Protein AF-0000000072864302 (afdb_homodimer)

InterPro domains:
  IPR004162 E3 ubiquitin-protein ligase SINA-like, animal [PTHR45877] (1-160)
  IPR008974 TRAF-like [G3DSA:2.60.210.10] (23-152)
  IPR018121 Seven-in-absentia protein, TRAF-like domain [PF03145] (54-148)

Radius of gyration: 21.39 Å; Cα contacts (8 Å, |Δi|>4): 720; chains: 2; bounding box: 44×68×44 Å

Sequence (326 aa):
MCPLFSCQWEGHLEVVVPHLRQMHRVDILQGAEIVFLATDMHLPAPADWIIMHSCLGHHFLLVLRKQERHAGHPQFFATMMLIGTPTQADCFTYRLELNRNHRRLKWEATPRSVLECVDSVITDGDCLVLNTSLAQLFSDNGSLAIGIAITAATEVCSSEAEMMCPLFSCQWEGHLEVVVPHLRQMHRVDILQGAEIVFLATDMHLPAPADWIIMHSCLGHHFLLVLRKQERHAGHPQFFATMMLIGTPTQADCFTYRLELNRNHRRLKWEATPRSVLECVDSVITDGDCLVLNTSLAQLFSDNGSLAIGIAITAATEVCSSEAEM

pLDDT: mean 91.88, std 12.65, range [32.72, 98.88]

Foldseek 3Di:
DALEPPDPDDDDLVCNVVCCCPVVVAEEAEDQKDKDKDAQQVDPDWDWDWHWYDDPNFIKIWIWTWDPPDPPKIKIWIAIATSDAQVLLQFKKKKKWFDDDNDIDIDMDRHHYSVCHPVNCVVVVVTDMDIDVRQVRRDDPRMHMIIMGMDTRPDDPPPPVVD/DALEPPDPDDDDLVCNVVCCCPVVVAEEDEDQKDKDKDAQQVDPDWDWDWHWYDDPNFIKIWIWTWDPPDPPKIKIWIAIATSDAQVLLQFKKKKKWFDDDNDIDIDMDRHHYSVCHPVNCVVVVVTDMDIDVRQVRRDDPRMHMIIMGMDTRPPDDPPPVVD

Organism: Camelus dromedarius (NCBI:txid9838)

Solvent-accessible surface area (backbone atoms only — not comparable to full-atom values): 17339 Å² total; per-residue (Å²): 82,50,40,54,85,92,51,85,55,72,60,57,78,88,50,45,61,60,44,38,36,69,77,65,63,40,54,75,45,79,48,42,66,49,76,45,73,44,67,63,66,72,51,83,64,71,45,74,50,62,39,29,31,40,38,97,93,42,42,32,39,38,40,39,35,40,40,58,90,40,92,93,48,44,31,35,39,36,42,54,25,23,66,51,50,59,74,60,15,69,31,30,35,36,34,44,33,37,74,40,93,68,29,37,40,37,36,35,32,52,31,46,24,35,83,62,28,50,64,51,36,56,66,53,24,68,45,46,60,33,46,56,40,34,45,54,61,52,33,59,94,36,24,38,57,36,38,36,38,52,44,72,44,80,75,81,53,71,64,64,80,78,105,83,49,38,52,85,93,52,84,54,74,60,57,78,87,50,45,62,60,45,38,36,70,77,65,64,40,51,74,46,80,49,44,66,48,75,45,74,46,68,63,67,72,52,84,64,71,45,75,48,62,39,30,31,41,40,97,91,42,44,30,39,39,40,39,35,39,41,58,88,40,92,93,49,43,32,35,40,36,43,55,25,23,67,51,50,60,76,61,15,69,31,30,34,37,34,45,32,36,72,41,93,68,29,36,41,37,36,34,32,51,30,47,25,33,82,61,28,50,66,49,36,58,66,53,23,69,45,43,58,33,46,55,40,34,45,53,62,52,33,59,95,38,24,38,56,36,37,36,38,52,44,72,45,80,74,80,54,71,66,66,78,78,104

Secondary structure (DSSP, 8-state):
--SSTT------GGGHHHHHHHHS--EEEE-SEEEEEE--TTSSS-EEEEEEEEETTEEEEEEEEEEEEETTEEEEEEEEEESS-HHHHTTEEEEEEEEETTEEEEEEEPPEEGGG-HHHHHHTT-SEEEEHHHHHHHEETTEEEEEEEEEE-SSSTTSGGG-/--SSTT------GGGHHHHHHHHS--EEEE-SEEEEEE--TTSSS-EEEEEEEEETTEEEEEEEEEEEEETTEEEEEEEEEESS-HHHHTTEEEEEEEEETTEEEEEEEPPEEGGG-HHHHHHTT-SEEEEHHHHHHHEETTEEEEEEEEEE-SSSTTSGGG-

Nearest PDB structures (foldseek):
  1k2f-assembly2_B-2  TM=9.604E-01  e=5.970E-22  Mus musculus
  4i7d-assembly2_C  TM=9.528E-01  e=1.210E-21  Homo sapiens
  4i7c-assembly2_C  TM=9.565E-01  e=1.284E-21  Homo sapiens
  5wzz-assembly2_B  TM=9.520E-01  e=1.444E-21  Homo sapiens
  5h9m-assembly1_B  TM=9.474E-01  e=2.760E-21  Homo sapiens

Structure (mmCIF, N/CA/C/O backbone):
data_AF-0000000072864302-model_v1
#
loop_
_entity.id
_entity.type
_entity.pdbx_description
1 polymer 'E3 ubiquitin-protein ligase'
#
loop_
_atom_site.group_PDB
_atom_site.id
_atom_site.type_symbol
_atom_site.label_atom_id
_atom_site.label_alt_id
_atom_site.label_comp_id
_atom_site.label_asym_id
_atom_site.label_entity_id
_atom_site.label_seq_id
_atom_site.pdbx_PDB_ins_code
_atom_site.Cartn_x
_atom_site.Cartn_y
_atom_site.Cartn_z
_atom_site.occupancy
_atom_site.B_iso_or_equiv
_atom_site.auth_seq_id
_atom_site.auth_comp_id
_atom_site.auth_asym_id
_atom_site.auth_atom_id
_atom_site.pdbx_PDB_model_num
ATOM 1 N N . MET A 1 1 ? -2.83 -28.484 -6.375 1 89.75 1 MET A N 1
ATOM 2 C CA . MET A 1 1 ? -4.082 -27.812 -6.711 1 89.75 1 MET A CA 1
ATOM 3 C C . MET A 1 1 ? -3.82 -26.578 -7.562 1 89.75 1 MET A C 1
ATOM 5 O O . MET A 1 1 ? -2.691 -26.094 -7.625 1 89.75 1 MET A O 1
ATOM 9 N N . CYS A 1 2 ? -4.914 -26.203 -8.32 1 95.44 2 CYS A N 1
ATOM 10 C CA . CYS A 1 2 ? -4.773 -25 -9.117 1 95.44 2 CYS A CA 1
ATOM 11 C C . CYS A 1 2 ? -4.625 -23.766 -8.227 1 95.44 2 CYS A C 1
ATOM 13 O O . CYS A 1 2 ? -5.414 -23.562 -7.301 1 95.44 2 CYS A O 1
ATOM 15 N N . PRO A 1 3 ? -3.623 -22.953 -8.445 1 95.38 3 PRO A N 1
ATOM 16 C CA . PRO A 1 3 ? -3.434 -21.766 -7.598 1 95.38 3 PRO A CA 1
ATOM 17 C C . PRO A 1 3 ? -4.547 -20.734 -7.766 1 95.38 3 PRO A C 1
ATOM 19 O O . PRO A 1 3 ? -4.66 -19.812 -6.961 1 95.38 3 PRO A O 1
ATOM 22 N N . LEU A 1 4 ? -5.312 -20.797 -8.859 1 93.44 4 LEU A N 1
ATOM 23 C CA . LEU A 1 4 ? -6.387 -19.844 -9.125 1 93.44 4 LEU A CA 1
ATOM 24 C C . LEU A 1 4 ? -7.715 -20.344 -8.562 1 93.44 4 LEU A C 1
ATOM 26 O O . LEU A 1 4 ? -8.023 -21.531 -8.656 1 93.44 4 LEU A O 1
ATOM 30 N N . PHE A 1 5 ? -8.461 -19.406 -8.023 1 79.31 5 PHE A N 1
ATOM 31 C CA . PHE A 1 5 ? -9.672 -19.766 -7.301 1 79.31 5 PHE A CA 1
ATOM 32 C C . PHE A 1 5 ? -10.727 -20.328 -8.25 1 79.31 5 PHE A C 1
ATOM 34 O O . PHE A 1 5 ? -10.797 -19.922 -9.414 1 79.31 5 PHE A O 1
ATOM 41 N N . SER A 1 6 ? -11.508 -21.219 -7.836 1 79.19 6 SER A N 1
ATOM 42 C CA . SER A 1 6 ? -12.703 -21.797 -8.445 1 79.19 6 SER A CA 1
ATOM 43 C C . SER A 1 6 ? -12.344 -22.953 -9.375 1 79.19 6 SER A C 1
ATOM 45 O O . SER A 1 6 ? -13.227 -23.594 -9.945 1 79.19 6 SER A O 1
ATOM 47 N N . CYS A 1 7 ? -11.055 -23.078 -9.688 1 90.12 7 CYS A N 1
ATOM 48 C CA . CYS A 1 7 ? -10.633 -24.203 -10.516 1 90.12 7 CYS A CA 1
ATOM 49 C C . CYS A 1 7 ? -10.43 -25.469 -9.664 1 90.12 7 CYS A C 1
ATOM 51 O O . CYS A 1 7 ? -9.742 -25.422 -8.648 1 90.12 7 CYS A O 1
ATOM 53 N N . GLN A 1 8 ? -10.977 -26.656 -10.055 1 91.31 8 GLN A N 1
ATOM 54 C CA . GLN A 1 8 ? -10.977 -27.875 -9.266 1 91.31 8 GLN A CA 1
ATOM 55 C C . GLN A 1 8 ? -9.828 -28.797 -9.672 1 91.31 8 GLN A C 1
ATOM 57 O O . GLN A 1 8 ? -9.68 -29.891 -9.125 1 91.31 8 GLN A O 1
ATOM 62 N N . TRP A 1 9 ? -9.047 -28.375 -10.539 1 94.12 9 TRP A N 1
ATOM 63 C CA . TRP A 1 9 ? -7.926 -29.172 -11.031 1 94.12 9 TRP A CA 1
ATOM 64 C C . TRP A 1 9 ? -6.949 -29.484 -9.906 1 94.12 9 TRP A C 1
ATOM 66 O O . TRP A 1 9 ? -6.66 -28.625 -9.062 1 94.12 9 TRP A O 1
ATOM 76 N N . GLU A 1 10 ? -6.535 -30.719 -9.867 1 92.69 10 GLU A N 1
ATOM 77 C CA . GLU A 1 10 ? -5.492 -31.172 -8.945 1 92.69 10 GLU A CA 1
ATOM 78 C C . GLU A 1 10 ? -4.34 -31.828 -9.695 1 92.69 10 GLU A C 1
ATOM 80 O O . GLU A 1 10 ? -4.559 -32.594 -10.633 1 92.69 10 GLU A O 1
ATOM 85 N N . GLY A 1 11 ? -3.193 -31.469 -9.461 1 92.94 11 GLY A N 1
ATOM 86 C CA . GLY A 1 11 ? -1.99 -32.031 -10.055 1 92.94 11 GLY A CA 1
ATOM 87 C C . GLY A 1 11 ? -0.73 -31.688 -9.273 1 92.94 11 GLY A C 1
ATOM 88 O O . GLY A 1 11 ? -0.774 -30.922 -8.312 1 92.94 11 GLY A O 1
ATOM 89 N N . HIS A 1 12 ? 0.338 -32.344 -9.719 1 94.25 12 HIS A N 1
ATOM 90 C CA . HIS A 1 12 ? 1.629 -32.062 -9.094 1 94.25 12 HIS A CA 1
ATOM 91 C C . HIS A 1 12 ? 2.203 -30.734 -9.547 1 94.25 12 HIS A C 1
ATOM 93 O O . HIS A 1 12 ? 1.768 -30.188 -10.562 1 94.2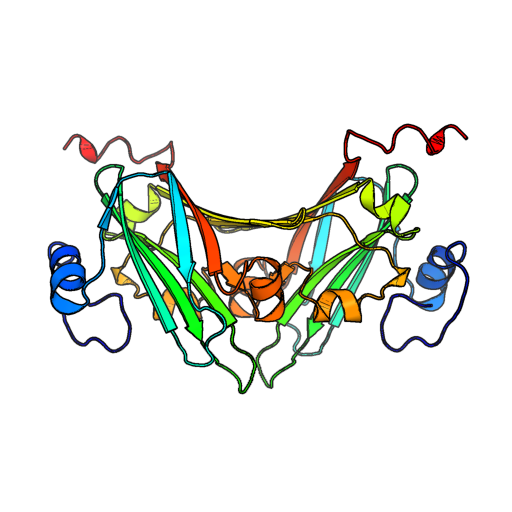5 12 HIS A O 1
ATOM 99 N N . LEU A 1 13 ? 3.152 -30.234 -8.781 1 95.06 13 LEU A N 1
ATOM 100 C CA . LEU A 1 13 ? 3.789 -28.938 -9.031 1 95.06 13 LEU A CA 1
ATOM 101 C C . LEU A 1 13 ? 4.344 -28.875 -10.453 1 95.06 13 LEU A C 1
ATOM 103 O O . LEU A 1 13 ? 4.309 -27.812 -11.086 1 95.06 13 LEU A O 1
ATOM 107 N N . GLU A 1 14 ? 4.789 -30 -10.938 1 94.94 14 GLU A N 1
ATOM 108 C CA . GLU A 1 14 ? 5.473 -30.031 -12.227 1 94.94 14 GLU A CA 1
ATOM 109 C C . GLU A 1 14 ? 4.512 -29.734 -13.375 1 94.94 14 GLU A C 1
ATOM 111 O O . GLU A 1 14 ? 4.941 -29.391 -14.469 1 94.94 14 GLU A O 1
ATOM 116 N N . VAL A 1 15 ? 3.209 -29.938 -13.094 1 97.12 15 VAL A N 1
ATOM 117 C CA . VAL A 1 15 ? 2.266 -29.766 -14.195 1 97.12 15 VAL A CA 1
ATOM 118 C C . VAL A 1 15 ? 1.429 -28.5 -13.961 1 97.12 15 VAL A C 1
ATOM 120 O O . VAL A 1 15 ? 0.456 -28.25 -14.68 1 97.12 15 VAL A O 1
ATOM 123 N N . VAL A 1 16 ? 1.757 -27.703 -13.031 1 97.56 16 VAL A N 1
ATOM 124 C CA . VAL A 1 16 ? 1.029 -26.469 -12.758 1 97.56 16 VAL A CA 1
ATOM 125 C C . VAL A 1 16 ? 1.19 -25.5 -13.93 1 97.56 16 VAL A C 1
ATOM 127 O O . VAL A 1 16 ? 0.212 -24.906 -14.391 1 97.56 16 VAL A O 1
ATOM 130 N N . VAL A 1 17 ? 2.418 -25.375 -14.453 1 98.19 17 VAL A N 1
ATOM 131 C CA . VAL A 1 17 ? 2.689 -24.438 -15.539 1 98.19 17 VAL A CA 1
ATOM 132 C C . VAL A 1 17 ? 1.901 -24.828 -16.781 1 98.19 17 VAL A C 1
ATOM 134 O O . VAL A 1 17 ? 1.144 -24.031 -17.328 1 98.19 17 VAL A O 1
ATOM 137 N N . PRO A 1 18 ? 2.02 -26.078 -17.188 1 97.88 18 PRO A N 1
ATOM 138 C CA . PRO A 1 18 ? 1.191 -26.484 -18.328 1 97.88 18 PRO A CA 1
ATOM 139 C C . PRO A 1 18 ? -0.302 -26.297 -18.062 1 97.88 18 PRO A C 1
ATOM 141 O O . PRO A 1 18 ? -1.048 -25.922 -18.969 1 97.88 18 PRO A O 1
ATOM 144 N N . HIS A 1 19 ? -0.781 -26.547 -16.891 1 97.81 19 HIS A N 1
ATOM 145 C CA . HIS A 1 19 ? -2.188 -26.375 -16.547 1 97.81 19 HIS A CA 1
ATOM 146 C C . HIS A 1 19 ? -2.609 -24.922 -16.703 1 97.81 19 HIS A C 1
ATOM 148 O O . HIS A 1 19 ? -3.623 -24.625 -17.344 1 97.81 19 HIS A O 1
ATOM 154 N N . LEU A 1 20 ? -1.807 -23.984 -16.188 1 97.5 20 LEU A N 1
ATOM 155 C CA . LEU A 1 20 ? -2.119 -22.562 -16.281 1 97.5 20 LEU A CA 1
ATOM 156 C C . LEU A 1 20 ? -2.094 -22.078 -17.734 1 97.5 20 LEU A C 1
ATOM 158 O O . LEU A 1 20 ? -2.945 -21.297 -18.141 1 97.5 20 LEU A O 1
ATOM 162 N N . ARG A 1 21 ? -1.221 -22.562 -18.469 1 97.94 21 ARG A N 1
ATOM 163 C CA . ARG A 1 21 ? -1.084 -22.156 -19.875 1 97.94 21 ARG A CA 1
ATOM 164 C C . ARG A 1 21 ? -2.236 -22.703 -20.703 1 97.94 21 ARG A C 1
ATOM 166 O O . ARG A 1 21 ? -2.822 -21.984 -21.516 1 97.94 21 ARG A O 1
ATOM 173 N N . GLN A 1 22 ? -2.475 -23.922 -20.531 1 97.38 22 GLN A N 1
ATOM 174 C CA . GLN A 1 22 ? -3.395 -24.609 -21.422 1 97.38 22 GLN A CA 1
ATOM 175 C C . GLN A 1 22 ? -4.844 -24.406 -21 1 97.38 22 GLN A C 1
ATOM 177 O O . GLN A 1 22 ? -5.707 -24.109 -21.828 1 97.38 22 GLN A O 1
ATOM 182 N N . MET A 1 23 ? -5.094 -24.531 -19.719 1 96.25 23 MET A N 1
ATOM 183 C CA . MET A 1 23 ? -6.469 -24.5 -19.219 1 96.25 23 MET A CA 1
ATOM 184 C C . MET A 1 23 ? -6.906 -23.062 -18.922 1 96.25 23 MET A C 1
ATOM 186 O O . MET A 1 23 ? -8.07 -22.719 -19.125 1 96.25 23 MET A O 1
ATOM 190 N N . HIS A 1 24 ? -6.031 -22.219 -18.453 1 96.44 24 HIS A N 1
ATOM 191 C CA . HIS A 1 24 ? -6.387 -20.859 -18.062 1 96.44 24 HIS A CA 1
ATOM 192 C C . HIS A 1 24 ? -5.805 -19.844 -19.031 1 96.44 24 HIS A C 1
ATOM 194 O O . HIS A 1 24 ? -6.051 -18.641 -18.906 1 96.44 24 HIS A O 1
ATOM 200 N N . ARG A 1 25 ? -5.055 -20.219 -20.016 1 97.19 25 ARG A N 1
ATOM 201 C CA . ARG A 1 25 ? -4.488 -19.391 -21.078 1 97.19 25 ARG A CA 1
ATOM 202 C C . ARG A 1 25 ? -3.643 -18.266 -20.516 1 97.19 25 ARG A C 1
ATOM 204 O O . ARG A 1 25 ? -3.746 -17.125 -20.953 1 97.19 25 ARG A O 1
ATOM 211 N N . VAL A 1 26 ? -2.854 -18.625 -19.484 1 97.5 26 VAL A N 1
ATOM 212 C CA . VAL A 1 26 ? -1.963 -17.641 -18.875 1 97.5 26 VAL A CA 1
ATOM 213 C C . VAL A 1 26 ? -0.672 -17.547 -19.688 1 97.5 26 VAL A C 1
ATOM 215 O O . VAL A 1 26 ? -0.042 -18.547 -19.984 1 97.5 26 VAL A O 1
ATOM 218 N N . ASP A 1 27 ? -0.262 -16.297 -20.016 1 97.38 27 ASP A N 1
ATOM 219 C CA . ASP A 1 27 ? 0.958 -16.078 -20.781 1 97.38 27 ASP A CA 1
ATOM 220 C C . ASP A 1 27 ? 2.193 -16.156 -19.891 1 97.38 27 ASP A C 1
ATOM 222 O O . ASP A 1 27 ? 2.111 -15.914 -18.672 1 97.38 27 ASP A O 1
ATOM 226 N N . ILE A 1 28 ? 3.293 -16.516 -20.5 1 97.62 28 ILE A N 1
ATOM 227 C CA . ILE A 1 28 ? 4.574 -16.531 -19.797 1 97.62 28 ILE A CA 1
ATOM 228 C C . ILE A 1 28 ? 5.469 -15.422 -20.359 1 97.62 28 ILE A C 1
ATOM 230 O O . ILE A 1 28 ? 5.695 -15.352 -21.562 1 97.62 28 ILE A O 1
ATOM 234 N N . LEU A 1 29 ? 5.922 -14.578 -19.531 1 96.56 29 LEU A N 1
ATOM 235 C CA . LEU A 1 29 ? 6.926 -13.57 -19.875 1 96.56 29 LEU A CA 1
ATOM 236 C C . LEU A 1 29 ? 8.305 -13.992 -19.375 1 96.56 29 LEU A C 1
ATOM 238 O O . LEU A 1 29 ? 8.414 -14.781 -18.438 1 96.56 29 LEU A O 1
ATOM 242 N N . GLN A 1 30 ? 9.32 -13.461 -20.047 1 96.81 30 GLN A N 1
ATOM 243 C CA . GLN A 1 30 ? 10.688 -13.797 -19.672 1 96.81 30 GLN A CA 1
ATOM 244 C C . GLN A 1 30 ? 11.383 -12.625 -19 1 96.81 30 GLN A C 1
ATOM 246 O O . GLN A 1 30 ? 11.258 -11.477 -19.453 1 96.81 30 GLN A O 1
ATOM 251 N N . GLY A 1 31 ? 12.023 -12.938 -17.875 1 96.5 31 GLY A N 1
ATOM 252 C CA . GLY A 1 31 ? 12.82 -11.898 -17.25 1 96.5 31 GLY A CA 1
ATOM 253 C C . GLY A 1 31 ? 12.477 -11.68 -15.781 1 96.5 31 GLY A C 1
ATOM 254 O O . GLY A 1 31 ? 11.359 -11.977 -15.352 1 96.5 31 GLY A O 1
ATOM 255 N N . ALA A 1 32 ? 13.492 -11.156 -15.086 1 96.31 32 ALA A N 1
ATOM 256 C CA . ALA A 1 32 ? 13.336 -10.93 -13.648 1 96.31 32 ALA A CA 1
ATOM 257 C C . ALA A 1 32 ? 12.906 -9.492 -13.367 1 96.31 32 ALA A C 1
ATOM 259 O O . ALA A 1 32 ? 12.508 -9.172 -12.242 1 96.31 32 ALA A O 1
ATOM 260 N N . GLU A 1 33 ? 13.039 -8.586 -14.336 1 97.44 33 GLU A N 1
ATOM 261 C CA . GLU A 1 33 ? 12.617 -7.191 -14.234 1 97.44 33 GLU A CA 1
ATOM 262 C C . GLU A 1 33 ? 11.742 -6.793 -15.414 1 97.44 33 GLU A C 1
ATOM 264 O O . GLU A 1 33 ? 12.227 -6.676 -16.547 1 97.44 33 GLU A O 1
ATOM 269 N N . ILE A 1 34 ? 10.492 -6.629 -15.172 1 96.69 34 ILE A N 1
ATOM 270 C CA . ILE A 1 34 ? 9.547 -6.324 -16.234 1 96.69 34 ILE A CA 1
ATOM 271 C C . ILE A 1 34 ? 8.477 -5.367 -15.719 1 96.69 34 ILE A C 1
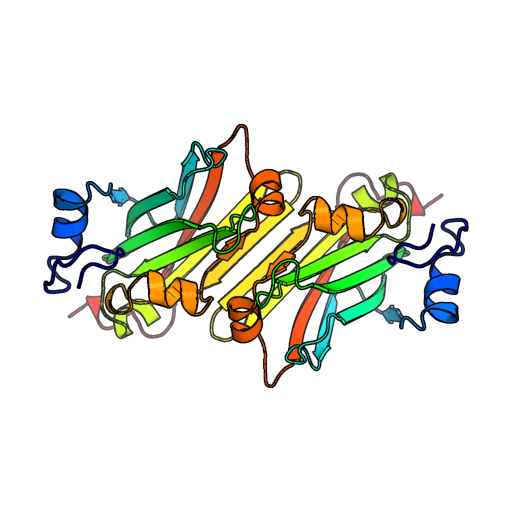ATOM 273 O O . ILE A 1 34 ? 8.328 -5.188 -14.508 1 96.69 34 ILE A O 1
ATOM 277 N N . VAL A 1 35 ? 7.891 -4.645 -16.656 1 96.62 35 VAL A N 1
ATOM 278 C CA . VAL A 1 35 ? 6.711 -3.855 -16.328 1 96.62 35 VAL A CA 1
ATOM 279 C C . VAL A 1 35 ? 5.457 -4.555 -16.844 1 96.62 35 VAL A C 1
ATOM 281 O O . VAL A 1 35 ? 5.395 -4.934 -18.016 1 96.62 35 VAL A O 1
ATOM 284 N N . PHE A 1 36 ? 4.535 -4.801 -15.969 1 95.44 36 PHE A N 1
ATOM 285 C CA . PHE A 1 36 ? 3.244 -5.379 -16.312 1 95.44 36 PHE A CA 1
ATOM 286 C C . PHE A 1 36 ? 2.17 -4.301 -16.391 1 95.44 36 PHE A C 1
ATOM 288 O O . PHE A 1 36 ? 2.027 -3.492 -15.469 1 95.44 36 PHE A O 1
ATOM 295 N N . LEU A 1 37 ? 1.415 -4.348 -17.438 1 95.88 37 LEU A N 1
ATOM 296 C CA . LEU A 1 37 ? 0.339 -3.381 -17.625 1 95.88 37 LEU A CA 1
ATOM 297 C C . LEU A 1 37 ? -1.024 -4.055 -17.5 1 95.88 37 LEU A C 1
ATOM 299 O O . LEU A 1 37 ? -1.39 -4.887 -18.328 1 95.88 37 LEU A O 1
ATOM 303 N N . ALA A 1 38 ? -1.704 -3.768 -16.484 1 95.25 38 ALA A N 1
ATOM 304 C CA . ALA A 1 38 ? -3.098 -4.188 -16.344 1 95.25 38 ALA A CA 1
ATOM 305 C C . ALA A 1 38 ? -4.043 -3.166 -16.984 1 95.25 38 ALA A C 1
ATOM 307 O O . ALA A 1 38 ? -4.102 -2.016 -16.547 1 95.25 38 ALA A O 1
ATOM 308 N N . THR A 1 39 ? -4.742 -3.564 -17.922 1 94.44 39 THR A N 1
ATOM 309 C CA . THR A 1 39 ? -5.621 -2.645 -18.625 1 94.44 39 THR A CA 1
ATOM 310 C C . THR A 1 39 ? -7.066 -2.811 -18.156 1 94.44 39 THR A C 1
ATOM 312 O O . THR A 1 39 ? -7.402 -3.801 -17.516 1 94.44 39 THR A O 1
ATOM 315 N N . ASP A 1 40 ? -7.926 -1.804 -18.359 1 91.56 40 ASP A N 1
ATOM 316 C CA . ASP A 1 40 ? -9.367 -1.805 -18.125 1 91.56 40 ASP A CA 1
ATOM 317 C C . ASP A 1 40 ? -9.688 -1.962 -16.641 1 91.56 40 ASP A C 1
ATOM 319 O O . ASP A 1 40 ? -10.664 -2.625 -16.281 1 91.56 40 ASP A O 1
ATOM 323 N N . MET A 1 41 ? -8.883 -1.378 -15.828 1 88.62 41 MET A N 1
ATOM 324 C CA . MET A 1 41 ? -9.062 -1.5 -14.383 1 88.62 41 MET A CA 1
ATOM 325 C C . MET A 1 41 ? -10.344 -0.796 -13.938 1 88.62 41 MET A C 1
ATOM 327 O O . MET A 1 41 ? -10.852 -1.066 -12.844 1 88.62 41 MET A O 1
ATOM 331 N N . HIS A 1 42 ? -10.805 0.137 -14.797 1 83.94 42 HIS A N 1
ATOM 332 C CA . HIS A 1 42 ? -11.953 0.962 -14.43 1 83.94 42 HIS A CA 1
ATOM 333 C C . HIS A 1 42 ? -13.258 0.195 -14.602 1 83.94 42 HIS A C 1
ATOM 335 O O . HIS A 1 42 ? -14.305 0.625 -14.109 1 83.94 42 HIS A O 1
ATOM 341 N N . LEU A 1 43 ? -13.125 -0.883 -15.281 1 86.44 43 LEU A N 1
ATOM 342 C CA . LEU A 1 43 ? -14.344 -1.663 -15.484 1 86.44 43 LEU A CA 1
ATOM 343 C C . LEU A 1 43 ? -14.883 -2.18 -14.156 1 86.44 43 LEU A C 1
ATOM 345 O O . LEU A 1 43 ? -14.117 -2.584 -13.281 1 86.44 43 LEU A O 1
ATOM 349 N N . PRO A 1 44 ? -16.141 -2.168 -13.938 1 83.12 44 PRO A N 1
ATOM 350 C CA . PRO A 1 44 ? -16.75 -2.436 -12.633 1 83.12 44 PRO A CA 1
ATOM 351 C C . PRO A 1 44 ? -16.672 -3.908 -12.242 1 83.12 44 PRO A C 1
ATOM 353 O O . PRO A 1 44 ? -16.641 -4.23 -11.047 1 83.12 44 PRO A O 1
ATOM 356 N N . ALA A 1 45 ? -16.594 -4.809 -13.062 1 84.81 45 ALA A N 1
ATOM 357 C CA . ALA A 1 45 ? -16.656 -6.238 -12.773 1 84.81 45 ALA A CA 1
ATOM 358 C C . ALA A 1 45 ? -15.359 -6.707 -12.109 1 84.81 45 ALA A C 1
ATOM 360 O O . ALA A 1 45 ? -14.281 -6.168 -12.391 1 84.81 45 ALA A O 1
ATOM 361 N N . PRO A 1 46 ? -15.594 -7.598 -11.125 1 88.19 46 PRO A N 1
ATOM 362 C CA . PRO A 1 46 ? -14.383 -8.25 -10.633 1 88.19 46 PRO A CA 1
ATOM 363 C C . PRO A 1 46 ? -13.508 -8.797 -11.758 1 88.19 46 PRO A C 1
ATOM 365 O O . PRO A 1 46 ? -14.016 -9.195 -12.805 1 88.19 46 PRO A O 1
ATOM 368 N N . ALA A 1 47 ? -12.188 -8.75 -11.508 1 91.25 47 ALA A N 1
ATOM 369 C CA . ALA A 1 47 ? -11.273 -9.172 -12.57 1 91.25 47 ALA A CA 1
ATOM 370 C C . ALA A 1 47 ? -9.953 -9.672 -11.984 1 91.25 47 ALA A C 1
ATOM 372 O O . ALA A 1 47 ? -9.539 -9.242 -10.906 1 91.25 47 ALA A O 1
ATOM 373 N N . ASP A 1 48 ? -9.352 -10.602 -12.766 1 93.56 48 ASP A N 1
ATOM 374 C CA . ASP A 1 48 ? -7.996 -11.07 -12.5 1 93.56 48 ASP A CA 1
ATOM 375 C C . ASP A 1 48 ? -7.078 -10.797 -13.688 1 93.56 48 ASP A C 1
ATOM 377 O O . ASP A 1 48 ? -7.418 -11.117 -14.828 1 93.56 48 ASP A O 1
ATOM 381 N N . TRP A 1 49 ? -6.047 -10.156 -13.477 1 96.06 49 TRP A N 1
ATOM 382 C CA . TRP A 1 49 ? -4.922 -10.094 -14.406 1 96.06 49 TRP A CA 1
ATOM 383 C C . TRP A 1 49 ? -3.793 -11.016 -13.961 1 96.06 49 TRP A C 1
ATOM 385 O O . TRP A 1 49 ? -3.254 -10.867 -12.867 1 96.06 49 TRP A O 1
ATOM 395 N N . ILE A 1 50 ? -3.486 -12.008 -14.797 1 97 50 ILE A N 1
ATOM 396 C CA . ILE A 1 50 ? -2.561 -13.055 -14.383 1 97 50 ILE A CA 1
ATOM 397 C C . ILE A 1 50 ? -1.497 -13.266 -15.461 1 97 50 ILE A C 1
ATOM 399 O O . ILE A 1 50 ? -1.817 -13.352 -16.641 1 97 50 ILE A O 1
ATOM 403 N N . ILE A 1 51 ? -0.24 -13.375 -15.047 1 97.81 51 ILE A N 1
ATOM 404 C CA . ILE A 1 51 ? 0.854 -13.711 -15.953 1 97.81 51 ILE A CA 1
ATOM 405 C C . ILE A 1 51 ? 1.888 -14.562 -15.227 1 97.81 51 ILE A C 1
ATOM 407 O O . ILE A 1 51 ? 1.957 -14.547 -13.992 1 97.81 51 ILE A O 1
ATOM 411 N N . MET A 1 52 ? 2.641 -15.305 -15.953 1 98.19 52 MET A N 1
ATOM 412 C CA . MET A 1 52 ? 3.771 -16.031 -15.383 1 98.19 52 MET A CA 1
ATOM 413 C C . MET A 1 52 ? 5.094 -15.453 -15.867 1 98.19 52 MET A C 1
ATOM 415 O O . MET A 1 52 ? 5.227 -15.094 -17.047 1 98.19 52 MET A O 1
ATOM 419 N N . HIS A 1 53 ? 6.004 -15.328 -14.992 1 98.06 53 HIS A N 1
ATOM 420 C CA . HIS A 1 53 ? 7.363 -14.898 -15.312 1 98.06 53 HIS A CA 1
ATOM 421 C C . HIS A 1 53 ? 8.344 -16.062 -15.219 1 98.06 53 HIS A C 1
ATOM 423 O O . HIS A 1 53 ? 8.352 -16.797 -14.219 1 98.06 53 HIS A O 1
ATOM 429 N N . SER A 1 54 ? 9.094 -16.234 -16.25 1 98.19 54 SER A N 1
ATOM 430 C CA . SER A 1 54 ? 10.164 -17.234 -16.234 1 98.19 54 SER A CA 1
ATOM 431 C C . SER A 1 54 ? 11.523 -16.562 -16.047 1 98.19 54 SER A C 1
ATOM 433 O O . SER A 1 54 ? 11.992 -15.82 -16.906 1 98.19 54 SER A O 1
ATOM 435 N N . CYS A 1 55 ? 12.172 -16.844 -14.945 1 97.56 55 CYS A N 1
ATOM 436 C CA . CYS A 1 55 ? 13.477 -16.281 -14.617 1 97.56 55 CYS A CA 1
ATOM 437 C C . CYS A 1 55 ? 14.125 -17.031 -13.469 1 97.56 55 CYS A C 1
ATOM 439 O O . CYS A 1 55 ? 13.453 -17.734 -12.727 1 97.56 55 CYS A O 1
ATOM 441 N N . LEU A 1 56 ? 15.461 -17.062 -13.367 1 96.75 56 LEU A N 1
ATOM 442 C CA . LEU A 1 56 ? 16.234 -17.609 -12.266 1 96.75 56 LEU A CA 1
ATOM 443 C C . LEU A 1 56 ? 15.953 -19.109 -12.094 1 96.75 56 LEU A C 1
ATOM 445 O O . LEU A 1 56 ? 15.922 -19.609 -10.969 1 96.75 56 LEU A O 1
ATOM 449 N N . GLY A 1 57 ? 15.539 -19.734 -13.203 1 96.5 57 GLY A N 1
ATOM 450 C CA . GLY A 1 57 ? 15.359 -21.188 -13.227 1 96.5 57 GLY A CA 1
ATOM 451 C C . GLY A 1 57 ? 14.008 -21.625 -12.703 1 96.5 57 GLY A C 1
ATOM 452 O O . GLY A 1 57 ? 13.789 -22.812 -12.469 1 96.5 57 GLY A O 1
ATOM 453 N N . HIS A 1 58 ? 13.125 -20.594 -12.484 1 98 58 HIS A N 1
ATOM 454 C CA . HIS A 1 58 ? 11.797 -20.891 -11.945 1 98 58 HIS A CA 1
ATOM 455 C C . HIS A 1 58 ? 10.719 -20.078 -12.656 1 98 58 HIS A C 1
ATOM 457 O O . HIS A 1 58 ? 11.023 -19.203 -13.469 1 98 58 HIS A O 1
ATOM 463 N N . HIS A 1 59 ? 9.508 -20.5 -12.445 1 98.56 59 HIS A N 1
ATOM 464 C CA . HIS A 1 59 ? 8.359 -19.703 -12.875 1 98.56 59 HIS A CA 1
ATOM 465 C C . HIS A 1 59 ? 7.676 -19.047 -11.68 1 98.56 59 HIS A C 1
ATOM 467 O O . HIS A 1 59 ? 7.555 -19.656 -10.617 1 98.56 59 HIS A O 1
ATOM 473 N N . PHE A 1 60 ? 7.27 -17.844 -11.898 1 98.69 60 PHE A N 1
ATOM 474 C CA . PHE A 1 60 ? 6.562 -17.062 -10.891 1 98.69 60 PHE A CA 1
ATOM 475 C C . PHE A 1 60 ? 5.199 -16.625 -11.414 1 98.69 60 PHE A C 1
ATOM 477 O O . PHE A 1 60 ? 5.062 -16.266 -12.586 1 98.69 60 PHE A O 1
ATOM 484 N N . LEU A 1 61 ? 4.227 -16.656 -10.586 1 98.5 61 LEU A N 1
ATOM 485 C CA . LEU A 1 61 ? 2.857 -16.281 -10.938 1 98.5 61 LEU A CA 1
ATOM 486 C C . LEU A 1 61 ? 2.5 -14.922 -10.359 1 98.5 61 LEU A C 1
ATOM 488 O O . LEU A 1 61 ? 2.43 -14.758 -9.141 1 98.5 61 LEU A O 1
ATOM 492 N N . LEU A 1 62 ? 2.326 -13.953 -11.219 1 98.44 62 LEU A N 1
ATOM 493 C CA . LEU A 1 62 ? 1.791 -12.664 -10.797 1 98.44 62 LEU A CA 1
ATOM 494 C C . LEU A 1 62 ? 0.269 -12.648 -10.898 1 98.44 62 LEU A C 1
ATOM 496 O O . LEU A 1 62 ? -0.296 -13.023 -11.922 1 98.44 62 LEU A O 1
ATOM 500 N N . VAL A 1 63 ? -0.338 -12.203 -9.844 1 97.75 63 VAL A N 1
ATOM 501 C CA . VAL A 1 63 ? -1.789 -12.047 -9.828 1 97.75 63 VAL A CA 1
ATOM 502 C C . VAL A 1 63 ? -2.156 -10.641 -9.367 1 97.75 63 VAL A C 1
ATOM 504 O O . VAL A 1 63 ? -1.714 -10.195 -8.305 1 97.75 63 VAL A O 1
ATOM 507 N N . LEU A 1 64 ? -2.871 -9.914 -10.148 1 97.81 64 LEU A N 1
ATOM 508 C CA . LEU A 1 64 ? -3.607 -8.719 -9.758 1 97.81 64 LEU A CA 1
ATOM 509 C C . LEU A 1 64 ? -5.109 -8.977 -9.773 1 97.81 64 LEU A C 1
ATOM 511 O O . LEU A 1 64 ? -5.688 -9.25 -10.828 1 97.81 64 LEU A O 1
ATOM 515 N N . ARG A 1 65 ? -5.723 -8.898 -8.609 1 96.06 65 ARG A N 1
ATOM 516 C CA . ARG A 1 65 ? -7.137 -9.219 -8.469 1 96.06 65 ARG A CA 1
ATOM 517 C C . ARG A 1 65 ? -7.934 -8.008 -8.008 1 96.06 65 ARG A C 1
ATOM 519 O O . ARG A 1 65 ? -7.523 -7.309 -7.074 1 96.06 65 ARG A O 1
ATOM 526 N N . LYS A 1 66 ? -8.953 -7.762 -8.703 1 95.25 66 LYS A N 1
ATOM 527 C CA . LYS A 1 66 ? -9.945 -6.785 -8.273 1 95.25 66 LYS A CA 1
ATOM 528 C C . LYS A 1 66 ? -11.156 -7.469 -7.648 1 95.25 66 LYS A C 1
ATOM 530 O O . LYS A 1 66 ? -11.789 -8.328 -8.273 1 95.25 66 LYS A O 1
ATOM 535 N N . GLN A 1 67 ? -11.344 -7.098 -6.398 1 90.31 67 GLN A N 1
ATOM 536 C CA . GLN A 1 67 ? -12.492 -7.68 -5.711 1 90.31 67 GLN A CA 1
ATOM 537 C C . GLN A 1 67 ? -13.258 -6.617 -4.93 1 90.31 67 GLN A C 1
ATOM 539 O O . GLN A 1 67 ? -12.672 -5.656 -4.43 1 90.31 67 GLN A O 1
ATOM 544 N N . GLU A 1 68 ? -14.555 -6.82 -5 1 82.62 68 GLU A N 1
ATOM 545 C CA . GLU A 1 68 ? -15.438 -5.965 -4.211 1 82.62 68 GLU A CA 1
ATOM 546 C C . GLU A 1 68 ? -15.945 -6.691 -2.967 1 82.62 68 GLU A C 1
ATOM 548 O O . GLU A 1 68 ? -17.031 -7.254 -2.977 1 82.62 68 GLU A O 1
ATOM 553 N N . ARG A 1 69 ? -15.227 -6.617 -2.062 1 69.75 69 ARG A N 1
ATOM 554 C CA . ARG A 1 69 ? -15.648 -7.301 -0.844 1 69.75 69 ARG A CA 1
ATOM 555 C C . ARG A 1 69 ? -16.844 -6.598 -0.203 1 69.75 69 ARG A C 1
ATOM 557 O O . ARG A 1 69 ? -17.656 -7.238 0.453 1 69.75 69 ARG A O 1
ATOM 564 N N . HIS A 1 70 ? -16.906 -5.285 -0.513 1 66.31 70 HIS A N 1
ATOM 565 C CA . HIS A 1 70 ? -18.047 -4.492 -0.064 1 66.31 70 HIS A CA 1
ATOM 566 C C . HIS A 1 70 ? -18.625 -3.658 -1.204 1 66.31 70 HIS A C 1
ATOM 568 O O . HIS A 1 70 ? -17.875 -3.086 -2 1 66.31 70 HIS A O 1
ATOM 574 N N . ALA A 1 71 ? -19.828 -3.629 -1.083 1 66.94 71 ALA A N 1
ATOM 575 C CA . ALA A 1 71 ? -20.547 -3.008 -2.199 1 66.94 71 ALA A CA 1
ATOM 576 C C . ALA A 1 71 ? -20 -1.609 -2.482 1 66.94 71 ALA A C 1
ATOM 578 O O . ALA A 1 71 ? -19.922 -0.774 -1.579 1 66.94 71 ALA A O 1
ATOM 579 N N . GLY A 1 72 ? -19.516 -1.459 -3.641 1 70.5 72 GLY A N 1
ATOM 580 C CA . GLY A 1 72 ? -19.125 -0.16 -4.168 1 70.5 72 GLY A CA 1
ATOM 581 C C . GLY A 1 72 ? -17.688 0.208 -3.85 1 70.5 72 GLY A C 1
ATOM 582 O O . GLY A 1 72 ? -17.234 1.308 -4.176 1 70.5 72 GLY A O 1
ATOM 583 N N . HIS A 1 73 ? -17 -0.739 -3.217 1 79.38 73 HIS A N 1
ATOM 584 C CA . HIS A 1 73 ? -15.641 -0.388 -2.844 1 79.38 73 HIS A CA 1
ATOM 585 C C . HIS A 1 73 ? -14.656 -1.485 -3.246 1 79.38 73 HIS A C 1
ATOM 587 O O . HIS A 1 73 ? -14.172 -2.234 -2.395 1 79.38 73 HIS A O 1
ATOM 593 N N . PRO A 1 74 ? -14.461 -1.499 -4.504 1 88.88 74 PRO A N 1
ATOM 594 C CA . PRO A 1 74 ? -13.5 -2.506 -4.957 1 88.88 74 PRO A CA 1
ATOM 595 C C . PRO A 1 74 ? -12.086 -2.246 -4.441 1 88.88 74 PRO A C 1
ATOM 597 O O . PRO A 1 74 ? -11.711 -1.092 -4.215 1 88.88 74 PRO A O 1
ATOM 600 N N . GLN A 1 75 ? -11.406 -3.322 -4.125 1 92.81 75 GLN A N 1
ATOM 601 C CA . GLN A 1 75 ? -9.992 -3.283 -3.777 1 92.81 75 GLN A CA 1
ATOM 602 C C . GLN A 1 75 ? -9.164 -4.125 -4.742 1 92.81 75 GLN A C 1
ATOM 604 O O . GLN A 1 75 ? -9.688 -5.027 -5.395 1 92.81 75 GLN A O 1
ATOM 609 N N . PHE A 1 76 ? -7.969 -3.734 -4.855 1 95.69 76 PHE A N 1
ATOM 610 C CA . PHE A 1 76 ? -7.031 -4.465 -5.699 1 95.69 76 PHE A CA 1
ATOM 611 C C . PHE A 1 76 ? -5.953 -5.133 -4.855 1 95.69 76 PHE A C 1
ATOM 613 O O . PHE A 1 76 ? -5.453 -4.543 -3.893 1 95.69 76 PHE A O 1
ATOM 620 N N . PHE A 1 77 ? -5.656 -6.352 -5.219 1 97.31 77 PHE A N 1
ATOM 621 C CA . PHE A 1 77 ? -4.645 -7.148 -4.539 1 97.31 77 PHE A CA 1
ATOM 622 C C . PHE A 1 77 ? -3.609 -7.672 -5.527 1 97.31 77 PHE A C 1
ATOM 624 O O . PHE A 1 77 ? -3.963 -8.273 -6.543 1 97.31 77 PHE A O 1
ATOM 631 N N . ALA A 1 78 ? -2.361 -7.402 -5.23 1 98.44 78 ALA A N 1
ATOM 632 C CA . ALA A 1 78 ? -1.312 -7.883 -6.125 1 98.44 78 ALA A CA 1
ATOM 633 C C . ALA A 1 78 ? -0.284 -8.719 -5.367 1 98.44 78 ALA A C 1
ATOM 635 O O . ALA A 1 78 ? 0.193 -8.312 -4.305 1 98.44 78 ALA A O 1
ATOM 636 N N . THR A 1 79 ? 0.054 -9.836 -5.859 1 98.44 79 THR A N 1
ATOM 637 C CA . THR A 1 79 ? 1.06 -10.695 -5.25 1 98.44 79 THR A CA 1
ATOM 638 C C . THR A 1 79 ? 1.788 -11.516 -6.312 1 98.44 79 THR A C 1
ATOM 640 O O . THR A 1 79 ? 1.304 -11.656 -7.438 1 98.44 79 THR A O 1
ATOM 643 N N . MET A 1 80 ? 2.957 -11.93 -6.004 1 98.44 80 MET A N 1
ATOM 644 C CA . MET A 1 80 ? 3.729 -12.867 -6.816 1 98.44 80 MET A CA 1
ATOM 645 C C . MET A 1 80 ? 4.035 -14.141 -6.031 1 98.44 80 MET A C 1
ATOM 647 O O . MET A 1 80 ? 4.488 -14.078 -4.887 1 98.44 80 MET A O 1
ATOM 651 N N . MET A 1 81 ? 3.77 -15.258 -6.652 1 98.62 81 MET A N 1
ATOM 652 C CA . MET A 1 81 ? 4.004 -16.547 -6.008 1 98.62 81 MET A CA 1
ATOM 653 C C . MET A 1 81 ? 4.992 -17.391 -6.816 1 98.62 81 MET A C 1
ATOM 655 O O . MET A 1 81 ? 5.09 -17.234 -8.031 1 98.62 81 MET A O 1
ATOM 659 N N . LEU A 1 82 ? 5.688 -18.203 -6.16 1 98.62 82 LEU A N 1
ATOM 660 C CA . LEU A 1 82 ? 6.594 -19.125 -6.836 1 98.62 82 LEU A CA 1
ATOM 661 C C . LEU A 1 82 ? 5.875 -20.406 -7.227 1 98.62 82 LEU A C 1
ATOM 663 O O . LEU A 1 82 ? 5.168 -21 -6.406 1 98.62 82 LEU A O 1
ATOM 667 N N . ILE A 1 83 ? 5.957 -20.766 -8.43 1 98.38 83 ILE A N 1
ATOM 668 C CA . ILE A 1 83 ? 5.547 -22.109 -8.805 1 98.38 83 ILE A CA 1
ATOM 669 C C . ILE A 1 83 ? 6.645 -23.109 -8.438 1 98.38 83 ILE A C 1
ATOM 671 O O . ILE A 1 83 ? 7.457 -23.484 -9.289 1 98.38 83 ILE A O 1
ATOM 675 N N . GLY A 1 84 ? 6.664 -23.484 -7.23 1 98 84 GLY A N 1
ATOM 676 C CA . GLY A 1 84 ? 7.645 -24.344 -6.578 1 98 84 GLY A CA 1
ATOM 677 C C . GLY A 1 84 ? 7.316 -24.625 -5.125 1 98 84 GLY A C 1
ATOM 678 O O . GLY A 1 84 ? 6.203 -24.344 -4.668 1 98 84 GLY A O 1
ATOM 679 N N . THR A 1 85 ? 8.203 -25.25 -4.445 1 97.19 85 THR A N 1
ATOM 680 C CA . THR A 1 85 ? 7.984 -25.609 -3.047 1 97.19 85 THR A CA 1
ATOM 681 C C . THR A 1 85 ? 8.203 -24.391 -2.146 1 97.19 85 THR A C 1
ATOM 683 O O . THR A 1 85 ? 8.828 -23.406 -2.555 1 97.19 85 THR A O 1
ATOM 686 N N . PRO A 1 86 ? 7.668 -24.5 -0.873 1 96.69 86 PRO A N 1
ATOM 687 C CA . PRO A 1 86 ? 7.906 -23.406 0.073 1 96.69 86 PRO A CA 1
ATOM 688 C C . PRO A 1 86 ? 9.391 -23.156 0.329 1 96.69 86 PRO A C 1
ATOM 690 O O . PRO A 1 86 ? 9.812 -22.016 0.463 1 96.69 86 PRO A O 1
ATOM 693 N N . THR A 1 87 ? 10.148 -24.188 0.372 1 96.31 87 THR A N 1
ATOM 694 C CA . THR A 1 87 ? 11.578 -24.047 0.607 1 96.31 87 THR A CA 1
ATOM 695 C C . THR A 1 87 ? 12.25 -23.312 -0.545 1 96.31 87 THR A C 1
ATOM 697 O O . THR A 1 87 ? 13.133 -22.469 -0.323 1 96.31 87 THR A O 1
ATOM 700 N N . GLN A 1 88 ? 11.836 -23.625 -1.756 1 96.38 88 GLN A N 1
ATOM 701 C CA . GLN A 1 88 ? 12.352 -22.906 -2.916 1 96.38 88 GLN A CA 1
ATOM 702 C C . GLN A 1 88 ? 11.938 -21.438 -2.883 1 96.38 88 GLN A C 1
ATOM 704 O O . GLN A 1 88 ? 12.734 -20.562 -3.211 1 96.38 88 GLN A O 1
ATOM 709 N N . ALA A 1 89 ? 10.734 -21.188 -2.473 1 97.75 89 ALA A N 1
ATOM 710 C CA . ALA A 1 89 ? 10.195 -19.828 -2.42 1 97.75 89 ALA A CA 1
ATOM 711 C C . ALA A 1 89 ? 11.031 -18.953 -1.491 1 97.75 89 ALA A C 1
ATOM 713 O O . ALA A 1 89 ? 11.242 -17.766 -1.77 1 97.75 89 ALA A O 1
ATOM 714 N N . ASP A 1 90 ? 11.555 -19.5 -0.439 1 96.38 90 ASP A N 1
ATOM 715 C CA . ASP A 1 90 ? 12.32 -18.781 0.575 1 96.38 90 ASP A CA 1
ATOM 716 C C . ASP A 1 90 ? 13.625 -18.234 -0.006 1 96.38 90 ASP A C 1
ATOM 718 O O . ASP A 1 90 ? 14.281 -17.391 0.614 1 96.38 90 ASP A O 1
ATOM 722 N N . CYS A 1 91 ? 13.906 -18.641 -1.265 1 96.56 91 CYS A N 1
ATOM 723 C CA . CYS A 1 91 ? 15.195 -18.266 -1.854 1 96.56 91 CYS A CA 1
ATOM 724 C C . CYS A 1 91 ? 15.047 -17.062 -2.764 1 96.56 91 CYS A C 1
ATOM 726 O O . CYS A 1 91 ? 15.992 -16.672 -3.443 1 96.56 91 CYS A O 1
ATOM 728 N N . PHE A 1 92 ? 13.906 -16.469 -2.742 1 97.81 92 PHE A N 1
ATOM 729 C CA . PHE A 1 92 ? 13.688 -15.375 -3.676 1 97.81 92 PHE A CA 1
ATOM 730 C C . PHE A 1 92 ? 13.016 -14.203 -2.98 1 97.81 92 PHE A C 1
ATOM 732 O O . PHE A 1 92 ? 12.453 -14.359 -1.894 1 97.81 92 PHE A O 1
ATOM 739 N N . THR A 1 93 ? 13.172 -13.039 -3.547 1 98.31 93 THR A N 1
ATOM 740 C CA . THR A 1 93 ? 12.422 -11.836 -3.203 1 98.31 93 THR A CA 1
ATOM 741 C C . THR A 1 93 ? 11.82 -11.195 -4.449 1 98.31 93 THR A C 1
ATOM 743 O O . THR A 1 93 ? 12.406 -11.25 -5.531 1 98.31 93 THR A O 1
ATOM 746 N N . TYR A 1 94 ? 10.633 -10.703 -4.305 1 98.69 94 TYR A N 1
ATOM 747 C CA . TYR A 1 94 ? 10.047 -9.953 -5.414 1 98.69 94 TYR A CA 1
ATOM 748 C C . TYR A 1 94 ? 9.617 -8.562 -4.965 1 98.69 94 TYR A C 1
ATOM 750 O O . TYR A 1 94 ? 9.367 -8.336 -3.777 1 98.69 94 TYR A O 1
ATOM 758 N N . ARG A 1 95 ? 9.609 -7.691 -5.91 1 98.75 95 ARG A N 1
ATOM 759 C CA . ARG A 1 95 ? 9.18 -6.316 -5.688 1 98.75 95 ARG A CA 1
ATOM 760 C C . ARG A 1 95 ? 8.125 -5.895 -6.703 1 98.75 95 ARG A C 1
ATOM 762 O O . ARG A 1 95 ? 8.273 -6.152 -7.898 1 98.75 95 ARG A O 1
ATOM 769 N N . LEU A 1 96 ? 7.012 -5.375 -6.23 1 98.88 96 LEU A N 1
ATOM 770 C CA . LEU A 1 96 ? 6.004 -4.68 -7.027 1 98.88 96 LEU A CA 1
ATOM 771 C C . LEU A 1 96 ? 6.066 -3.176 -6.793 1 98.88 96 LEU A C 1
ATOM 773 O O . LEU A 1 96 ? 6.059 -2.721 -5.648 1 98.88 96 LEU A O 1
ATOM 777 N N . GLU A 1 97 ? 6.145 -2.445 -7.898 1 98.81 97 GLU A N 1
ATOM 778 C CA . GLU A 1 97 ? 6.316 -1.003 -7.754 1 98.81 97 GLU A CA 1
ATOM 779 C C . GLU A 1 97 ? 5.359 -0.236 -8.664 1 98.81 97 GLU A C 1
ATOM 781 O O . GLU A 1 97 ? 5.211 -0.569 -9.836 1 98.81 97 GLU A O 1
ATOM 786 N N . LEU A 1 98 ? 4.637 0.709 -8.094 1 98.69 98 LEU A N 1
ATOM 787 C CA . LEU A 1 98 ? 3.832 1.676 -8.828 1 98.69 98 LEU A CA 1
ATOM 788 C C . LEU A 1 98 ? 4.434 3.074 -8.734 1 98.69 98 LEU A C 1
ATOM 790 O O . LEU A 1 98 ? 4.836 3.506 -7.648 1 98.69 98 LEU A O 1
ATOM 794 N N . ASN A 1 99 ? 4.578 3.668 -9.891 1 98.06 99 ASN A N 1
ATOM 795 C CA . ASN A 1 99 ? 5.168 5 -9.953 1 98.06 99 ASN A CA 1
ATOM 796 C C . ASN A 1 99 ? 4.355 5.93 -10.852 1 98.06 99 ASN A C 1
ATOM 798 O O . ASN A 1 99 ? 4.164 5.648 -12.039 1 98.06 99 ASN A O 1
ATOM 802 N N . ARG A 1 100 ? 3.91 7.004 -10.242 1 96.81 100 ARG A N 1
ATOM 803 C CA . ARG A 1 100 ? 3.199 8.023 -11.008 1 96.81 100 ARG A CA 1
ATOM 804 C C . ARG A 1 100 ? 2.973 9.281 -10.18 1 96.81 100 ARG A C 1
ATOM 806 O O . ARG A 1 100 ? 2.758 9.195 -8.969 1 96.81 100 ARG A O 1
ATOM 813 N N . ASN A 1 101 ? 2.982 10.508 -10.742 1 92.5 101 ASN A N 1
ATOM 814 C CA . ASN A 1 101 ? 2.59 11.766 -10.109 1 92.5 101 ASN A CA 1
ATOM 815 C C . ASN A 1 101 ? 3.438 12.062 -8.875 1 92.5 101 ASN A C 1
ATOM 817 O O . ASN A 1 101 ? 2.91 12.469 -7.84 1 92.5 101 ASN A O 1
ATOM 821 N N . HIS A 1 102 ? 4.66 11.75 -8.945 1 94 102 HIS A N 1
ATOM 822 C CA . HIS A 1 102 ? 5.59 11.984 -7.844 1 94 102 HIS A CA 1
ATOM 823 C C . HIS A 1 102 ? 5.203 11.164 -6.613 1 94 102 HIS A C 1
ATOM 825 O O . HIS A 1 102 ? 5.352 11.633 -5.484 1 94 102 HIS A O 1
ATOM 831 N N . ARG A 1 103 ? 4.559 10.047 -6.934 1 98.12 103 ARG A N 1
ATOM 832 C CA . ARG A 1 103 ? 4.23 9.055 -5.91 1 98.12 103 ARG A CA 1
ATOM 833 C C . ARG A 1 103 ? 4.789 7.684 -6.277 1 98.12 103 ARG A C 1
ATOM 835 O O . ARG A 1 103 ? 4.836 7.32 -7.453 1 98.12 103 ARG A O 1
ATOM 842 N N . ARG A 1 104 ? 5.258 7.051 -5.266 1 98.69 104 ARG A N 1
ATOM 843 C CA . ARG A 1 104 ? 5.805 5.711 -5.457 1 98.69 104 ARG A CA 1
ATOM 844 C C . ARG A 1 104 ? 5.328 4.762 -4.363 1 98.69 104 ARG A C 1
ATOM 846 O O . ARG A 1 104 ? 5.402 5.09 -3.176 1 98.69 104 ARG A O 1
ATOM 853 N N . LEU A 1 105 ? 4.758 3.637 -4.766 1 98.88 105 LEU A N 1
ATOM 854 C CA . LEU A 1 105 ? 4.34 2.557 -3.879 1 98.88 105 LEU A CA 1
ATOM 855 C C . LEU A 1 105 ? 5.105 1.274 -4.184 1 98.88 105 LEU A C 1
ATOM 857 O O . LEU A 1 105 ? 5.145 0.829 -5.332 1 98.88 105 LEU A O 1
ATOM 861 N N . LYS A 1 106 ? 5.766 0.791 -3.141 1 98.81 106 LYS A N 1
ATOM 862 C CA . LYS A 1 106 ? 6.602 -0.391 -3.328 1 98.81 106 LYS A CA 1
ATOM 863 C C . LYS A 1 106 ? 6.25 -1.479 -2.316 1 98.81 106 LYS A C 1
ATOM 865 O O . LYS A 1 106 ? 6.086 -1.199 -1.128 1 98.81 106 LYS A O 1
ATOM 870 N N . TRP A 1 107 ? 6.047 -2.676 -2.791 1 98.81 107 TRP A N 1
ATOM 871 C CA . TRP A 1 107 ? 5.852 -3.887 -2 1 98.81 107 TRP A CA 1
ATOM 872 C C . TRP A 1 107 ? 6.957 -4.902 -2.277 1 98.81 107 TRP A C 1
ATOM 874 O O . TRP A 1 107 ? 7.199 -5.266 -3.43 1 98.81 107 TRP A O 1
ATOM 884 N N . GLU A 1 108 ? 7.68 -5.281 -1.255 1 98.69 108 GLU A N 1
ATOM 885 C CA . GLU A 1 108 ? 8.734 -6.289 -1.36 1 98.69 108 GLU A CA 1
ATOM 886 C C . GLU A 1 108 ? 8.484 -7.449 -0.402 1 98.69 108 GLU A C 1
ATOM 888 O O . GLU A 1 108 ? 8.172 -7.234 0.772 1 98.69 108 GLU A O 1
ATOM 893 N N . ALA A 1 109 ? 8.664 -8.664 -0.964 1 98.56 109 ALA A N 1
ATOM 894 C CA . ALA A 1 109 ? 8.383 -9.82 -0.113 1 98.56 109 ALA A CA 1
ATOM 895 C C . ALA A 1 109 ? 9.055 -11.078 -0.657 1 98.56 109 ALA A C 1
ATOM 897 O O . ALA A 1 109 ? 9.422 -11.133 -1.834 1 98.56 109 ALA A O 1
ATOM 898 N N . THR A 1 110 ? 9.219 -11.969 0.215 1 98.12 110 THR A N 1
ATOM 899 C CA . THR A 1 110 ? 9.469 -13.344 -0.199 1 98.12 110 THR A CA 1
ATOM 900 C C . THR A 1 110 ? 8.203 -13.969 -0.781 1 98.12 110 THR A C 1
ATOM 902 O O . THR A 1 110 ? 7.137 -13.93 -0.156 1 98.12 110 THR A O 1
ATOM 905 N N . PRO A 1 111 ? 8.32 -14.477 -1.99 1 98.19 111 PRO A N 1
ATOM 906 C CA . PRO A 1 111 ? 7.113 -15.062 -2.564 1 98.19 111 PRO A CA 1
ATOM 907 C C . PRO A 1 111 ? 6.645 -16.312 -1.807 1 98.19 111 PRO A C 1
ATOM 909 O O . PRO A 1 111 ? 7.465 -17.047 -1.249 1 98.19 111 PRO A O 1
ATOM 912 N N . ARG A 1 112 ? 5.383 -16.5 -1.729 1 98.12 112 ARG A N 1
ATOM 913 C CA . ARG A 1 112 ? 4.816 -17.766 -1.244 1 98.12 112 ARG A CA 1
ATOM 914 C C . ARG A 1 112 ? 4.707 -18.781 -2.369 1 98.12 112 ARG A C 1
ATOM 916 O O . ARG A 1 112 ? 4.719 -18.422 -3.549 1 98.12 112 ARG A O 1
ATOM 923 N N . SER A 1 113 ? 4.645 -20.047 -1.991 1 98.06 113 SER A N 1
ATOM 924 C CA . SER A 1 113 ? 4.461 -21.125 -2.961 1 98.06 113 SER A CA 1
ATOM 925 C C . SER A 1 113 ? 3.033 -21.141 -3.496 1 98.06 113 SER A C 1
ATOM 927 O O . SER A 1 113 ? 2.084 -20.859 -2.762 1 98.06 113 SER A O 1
ATOM 929 N N . VAL A 1 114 ? 2.914 -21.562 -4.711 1 97.5 114 VAL A N 1
ATOM 930 C CA . VAL A 1 114 ? 1.589 -21.641 -5.312 1 97.5 114 VAL A CA 1
ATOM 931 C C . VAL A 1 114 ? 0.782 -22.75 -4.625 1 97.5 114 VAL A C 1
ATOM 933 O O . VAL A 1 114 ? -0.438 -22.828 -4.793 1 97.5 114 VAL A O 1
ATOM 936 N N . LEU A 1 115 ? 1.443 -23.531 -3.859 1 94.31 115 LEU A N 1
ATOM 937 C CA . LEU A 1 115 ? 0.764 -24.594 -3.119 1 94.31 115 LEU A CA 1
ATOM 938 C C . LEU A 1 115 ? -0.171 -24 -2.066 1 94.31 115 LEU A C 1
ATOM 940 O O . LEU A 1 115 ? -1.089 -24.672 -1.599 1 94.31 115 LEU A O 1
ATOM 944 N N . GLU A 1 116 ? -0.056 -22.734 -1.632 1 91.88 116 GLU A N 1
ATOM 945 C CA . GLU A 1 116 ? -0.895 -22.078 -0.633 1 91.88 116 GLU A CA 1
ATOM 946 C C . GLU A 1 116 ? -2.109 -21.422 -1.279 1 91.88 116 GLU A C 1
ATOM 948 O O . GLU A 1 116 ? -2.992 -20.922 -0.583 1 91.88 116 GLU A O 1
ATOM 953 N N . CYS A 1 117 ? -2.219 -21.328 -2.557 1 91.5 117 CYS A N 1
ATOM 954 C CA . CYS A 1 117 ? -3.32 -20.75 -3.318 1 91.5 117 CYS A CA 1
ATOM 955 C C . CYS A 1 117 ? -3.32 -19.219 -3.209 1 91.5 117 CYS A C 1
ATOM 957 O O . CYS A 1 117 ? -3.02 -18.672 -2.148 1 91.5 117 CYS A O 1
ATOM 959 N N . VAL A 1 118 ? -3.803 -18.625 -4.168 1 96.06 118 VAL A N 1
ATOM 960 C CA . VAL A 1 118 ? -3.803 -17.172 -4.266 1 96.06 118 VAL A CA 1
ATOM 961 C C . VAL A 1 118 ? -4.793 -16.578 -3.262 1 96.06 118 VAL A C 1
ATOM 963 O O . VAL A 1 118 ? -4.5 -15.586 -2.604 1 96.06 118 VAL A O 1
ATOM 966 N N . ASP A 1 119 ? -5.91 -17.219 -3.043 1 94.75 119 ASP A N 1
ATOM 967 C CA . ASP A 1 119 ? -6.945 -16.719 -2.146 1 94.75 119 ASP A CA 1
ATOM 968 C C . ASP A 1 119 ? -6.441 -16.656 -0.706 1 94.75 119 ASP A C 1
ATOM 970 O O . ASP A 1 119 ? -6.77 -15.727 0.034 1 94.75 119 ASP A O 1
ATOM 974 N N . SER A 1 120 ? -5.688 -17.625 -0.356 1 95.06 120 SER A N 1
ATOM 975 C CA . SER A 1 120 ? -5.137 -17.641 0.995 1 95.06 120 SER A CA 1
ATOM 976 C C . SER A 1 120 ? -4.148 -16.5 1.206 1 95.06 120 SER A C 1
ATOM 978 O O . SER A 1 120 ? -4.141 -15.859 2.262 1 95.06 120 SER A O 1
ATOM 980 N N . VAL A 1 121 ? -3.357 -16.25 0.204 1 96.69 121 VAL A N 1
ATOM 981 C CA . VAL A 1 121 ? -2.363 -15.188 0.267 1 96.69 121 VAL A CA 1
ATOM 982 C C . VAL A 1 121 ? -3.059 -13.844 0.423 1 96.69 121 VAL A C 1
ATOM 984 O O . VAL A 1 121 ? -2.67 -13.023 1.264 1 96.69 121 VAL A O 1
ATOM 987 N N . ILE A 1 122 ? -4.109 -13.633 -0.339 1 95.69 122 ILE A N 1
ATOM 988 C CA . ILE A 1 122 ? -4.855 -12.375 -0.318 1 95.69 122 ILE A CA 1
ATOM 989 C C . ILE A 1 122 ? -5.605 -12.242 1.006 1 95.69 122 ILE A C 1
ATOM 991 O O . ILE A 1 122 ? -5.602 -11.18 1.625 1 95.69 122 ILE A O 1
ATOM 995 N N . THR A 1 123 ? -6.172 -13.336 1.458 1 93.88 123 THR A N 1
ATOM 996 C CA . THR A 1 123 ? -6.902 -13.328 2.721 1 93.88 123 THR A CA 1
ATOM 997 C C . THR A 1 123 ? -5.969 -13.023 3.887 1 93.88 123 THR A C 1
ATOM 999 O O . THR A 1 123 ? -6.348 -12.32 4.828 1 93.88 123 THR A O 1
ATOM 1002 N N . ASP A 1 124 ? -4.742 -13.453 3.801 1 95.75 124 ASP A N 1
ATOM 1003 C CA . ASP A 1 124 ? -3.74 -13.234 4.84 1 95.75 124 ASP A CA 1
ATOM 1004 C C . ASP A 1 124 ? -3.203 -11.805 4.801 1 95.75 124 ASP A C 1
ATOM 1006 O O . ASP A 1 124 ? -2.496 -11.375 5.715 1 95.75 124 ASP A O 1
ATOM 1010 N N . GLY A 1 125 ? -3.451 -11.156 3.742 1 96 125 GLY A N 1
ATOM 1011 C CA . GLY A 1 125 ? -2.936 -9.812 3.578 1 96 125 GLY A CA 1
ATOM 1012 C C . GLY A 1 125 ? -1.497 -9.773 3.098 1 96 125 GLY A C 1
ATOM 1013 O O . GLY A 1 125 ? -0.854 -8.727 3.123 1 96 125 GLY A O 1
ATOM 1014 N N . ASP A 1 126 ? -1.018 -10.945 2.74 1 98.19 126 ASP A N 1
ATOM 1015 C CA . ASP A 1 126 ? 0.369 -11.039 2.293 1 98.19 126 ASP A CA 1
ATOM 1016 C C . ASP A 1 126 ? 0.501 -10.633 0.827 1 98.19 126 ASP A C 1
ATOM 1018 O O . ASP A 1 126 ? 0.952 -11.43 -0.002 1 98.19 126 ASP A O 1
ATOM 1022 N N . CYS A 1 127 ? 0.102 -9.336 0.515 1 98.38 127 CYS A N 1
ATOM 1023 C CA . CYS A 1 127 ? 0.054 -8.805 -0.84 1 98.38 127 CYS A CA 1
ATOM 1024 C C . CYS A 1 127 ? -0.029 -7.281 -0.822 1 98.38 127 CYS A C 1
ATOM 1026 O O . CYS A 1 127 ? -0.245 -6.68 0.231 1 98.38 127 CYS A O 1
ATOM 1028 N N . LEU A 1 128 ? 0.256 -6.668 -1.915 1 98.62 128 LEU A N 1
ATOM 1029 C CA . LEU A 1 128 ? 0.016 -5.242 -2.1 1 98.62 128 LEU A CA 1
ATOM 1030 C C . LEU A 1 128 ? -1.478 -4.949 -2.193 1 98.62 128 LEU A C 1
ATOM 1032 O O . LEU A 1 128 ? -2.201 -5.613 -2.938 1 98.62 128 LEU A O 1
ATOM 1036 N N . VAL A 1 129 ? -1.954 -3.998 -1.443 1 97.31 129 VAL A N 1
ATOM 1037 C CA . VAL A 1 129 ? -3.373 -3.656 -1.415 1 97.31 129 VAL A CA 1
ATOM 1038 C C . VAL A 1 129 ? -3.568 -2.219 -1.891 1 97.31 129 VAL A C 1
ATOM 1040 O O . VAL A 1 129 ? -2.859 -1.311 -1.45 1 97.31 129 VAL A O 1
ATOM 1043 N N . LEU A 1 130 ? -4.496 -2.053 -2.816 1 96.62 130 LEU A N 1
ATOM 1044 C CA . LEU A 1 130 ? -4.922 -0.733 -3.27 1 96.62 130 LEU A CA 1
ATOM 1045 C C . LEU A 1 130 ? -6.434 -0.577 -3.137 1 96.62 130 LEU A C 1
ATOM 1047 O O . LEU A 1 130 ? -7.191 -1.466 -3.531 1 96.62 130 LEU A O 1
ATOM 1051 N N . ASN A 1 131 ? -6.824 0.486 -2.551 1 93.06 131 ASN A N 1
ATOM 1052 C CA . ASN A 1 131 ? -8.234 0.809 -2.732 1 93.06 131 ASN A CA 1
ATOM 1053 C C . ASN A 1 131 ? -8.484 1.52 -4.059 1 93.06 131 ASN A C 1
ATOM 1055 O O . ASN A 1 131 ? -7.551 1.731 -4.84 1 93.06 131 ASN A O 1
ATOM 1059 N N . THR A 1 132 ? -9.695 1.873 -4.285 1 91.81 132 THR A N 1
ATOM 1060 C CA . THR A 1 132 ? -10.086 2.402 -5.59 1 91.81 132 THR A CA 1
ATOM 1061 C C . THR A 1 132 ? -9.383 3.729 -5.867 1 91.81 132 THR A C 1
ATOM 1063 O O . THR A 1 132 ? -8.82 3.926 -6.945 1 91.81 132 THR A O 1
ATOM 1066 N N . SER A 1 133 ? -9.414 4.609 -4.934 1 93.81 133 SER A N 1
ATOM 1067 C CA . SER A 1 133 ? -8.852 5.938 -5.137 1 93.81 133 SER A CA 1
ATOM 1068 C C . SER A 1 133 ? -7.34 5.871 -5.332 1 93.81 133 SER A C 1
ATOM 1070 O O . SER A 1 133 ? -6.789 6.57 -6.188 1 93.81 133 SER A O 1
ATOM 1072 N N . LEU A 1 134 ? -6.699 5.039 -4.559 1 96.44 134 LEU A N 1
ATOM 1073 C CA . LEU A 1 134 ? -5.262 4.859 -4.707 1 96.44 134 LEU A CA 1
ATOM 1074 C C . LEU A 1 134 ? -4.926 4.25 -6.062 1 96.44 134 LEU A C 1
ATOM 1076 O O . LEU A 1 134 ? -3.986 4.691 -6.73 1 96.44 134 LEU A O 1
ATOM 1080 N N . ALA A 1 135 ? -5.648 3.262 -6.484 1 96.12 135 ALA A N 1
ATOM 1081 C CA . ALA A 1 135 ? -5.445 2.658 -7.797 1 96.12 135 ALA A CA 1
ATOM 1082 C C . ALA A 1 135 ? -5.609 3.693 -8.906 1 96.12 135 ALA A C 1
ATOM 1084 O O . ALA A 1 135 ? -4.828 3.717 -9.859 1 96.12 135 ALA A O 1
ATOM 1085 N N . GLN A 1 136 ? -6.59 4.52 -8.758 1 95 136 GLN A N 1
ATOM 1086 C CA . GLN A 1 136 ? -6.844 5.559 -9.75 1 95 136 GLN A CA 1
ATOM 1087 C C . GLN A 1 136 ? -5.688 6.555 -9.812 1 95 136 GLN A C 1
ATOM 1089 O O . GLN A 1 136 ? -5.34 7.039 -10.891 1 95 136 GLN A O 1
ATOM 1094 N N . LEU A 1 137 ? -5.176 6.828 -8.648 1 96.75 137 LEU A N 1
ATOM 1095 C CA . LEU A 1 137 ? -4.051 7.75 -8.57 1 96.75 137 LEU A CA 1
ATOM 1096 C C . LEU A 1 137 ? -2.887 7.258 -9.43 1 96.75 137 LEU A C 1
ATOM 1098 O O . LEU A 1 137 ? -2.182 8.055 -10.047 1 96.75 137 LEU A O 1
ATOM 1102 N N . PHE A 1 138 ? -2.689 5.918 -9.523 1 97.75 138 PHE A N 1
ATOM 1103 C CA . PHE A 1 138 ? -1.564 5.348 -10.25 1 97.75 138 PHE A CA 1
ATOM 1104 C C . PHE A 1 138 ? -1.981 4.934 -11.656 1 97.75 138 PHE A C 1
ATOM 1106 O O . PHE A 1 138 ? -1.144 4.531 -12.469 1 97.75 138 PHE A O 1
ATOM 1113 N N . SER A 1 139 ? -3.197 5 -11.898 1 96 139 SER A N 1
ATOM 1114 C CA . SER A 1 139 ? -3.695 4.555 -13.195 1 96 139 SER A CA 1
ATOM 1115 C C . SER A 1 139 ? -3.549 5.648 -14.25 1 96 139 SER A C 1
ATOM 1117 O O . SER A 1 139 ? -3.553 6.836 -13.922 1 96 139 SER A O 1
ATOM 1119 N N . ASP A 1 140 ? -3.283 5.223 -15.5 1 96 140 ASP A N 1
ATOM 1120 C CA . ASP A 1 140 ? -3.262 6.09 -16.672 1 96 140 ASP A CA 1
ATOM 1121 C C . ASP A 1 140 ? -4.277 5.629 -17.719 1 96 140 ASP A C 1
ATOM 1123 O O . ASP A 1 140 ? -4.031 4.672 -18.453 1 96 140 ASP A O 1
ATOM 1127 N N . ASN A 1 141 ? -5.402 6.355 -17.797 1 93.31 141 ASN A N 1
ATOM 1128 C CA . ASN A 1 141 ? -6.457 6.039 -18.75 1 93.31 141 ASN A CA 1
ATOM 1129 C C . ASN A 1 141 ? -6.945 4.602 -18.594 1 93.31 141 ASN A C 1
ATOM 1131 O O . ASN A 1 141 ? -7.012 3.848 -19.562 1 93.31 141 ASN A O 1
ATOM 1135 N N . GLY A 1 142 ? -7.051 4.211 -17.359 1 91.62 142 GLY A N 1
ATOM 1136 C CA . GLY A 1 142 ? -7.637 2.916 -17.062 1 91.62 142 GLY A CA 1
ATOM 1137 C C . GLY A 1 142 ? -6.613 1.797 -17.016 1 91.62 142 GLY A C 1
ATOM 1138 O O . GLY A 1 142 ? -6.969 0.63 -16.828 1 91.62 142 GLY A O 1
ATOM 1139 N N . SER A 1 143 ? -5.355 2.191 -17.141 1 96.06 143 SER A N 1
ATOM 1140 C CA . SER A 1 143 ? -4.301 1.182 -17.109 1 96.06 143 SER A CA 1
ATOM 1141 C C . SER A 1 143 ? -3.383 1.385 -15.914 1 96.06 143 SER A C 1
ATOM 1143 O O . SER A 1 143 ? -3.066 2.52 -15.547 1 96.06 143 SER A O 1
ATOM 1145 N N . LEU A 1 144 ? -3.041 0.279 -15.32 1 96.5 144 LEU A N 1
ATOM 1146 C CA . LEU A 1 144 ? -2.129 0.292 -14.18 1 96.5 144 LEU A CA 1
ATOM 1147 C C . LEU A 1 144 ? -0.822 -0.417 -14.523 1 96.5 144 LEU A C 1
ATOM 1149 O O . LEU A 1 144 ? -0.822 -1.609 -14.844 1 96.5 144 LEU A O 1
ATOM 1153 N N . ALA A 1 145 ? 0.249 0.335 -14.5 1 97.5 145 ALA A N 1
ATOM 1154 C CA . ALA A 1 145 ? 1.569 -0.239 -14.75 1 97.5 145 ALA A CA 1
ATOM 1155 C C . ALA A 1 145 ? 2.225 -0.682 -13.445 1 97.5 145 ALA A C 1
ATOM 1157 O O . ALA A 1 145 ? 2.311 0.095 -12.484 1 97.5 145 ALA A O 1
ATOM 1158 N N . ILE A 1 146 ? 2.637 -1.911 -13.344 1 98 146 ILE A N 1
ATOM 1159 C CA . ILE A 1 146 ? 3.312 -2.455 -12.172 1 98 146 ILE A CA 1
ATOM 1160 C C . ILE A 1 146 ? 4.73 -2.883 -12.539 1 98 146 ILE A C 1
ATOM 1162 O O . ILE A 1 146 ? 4.918 -3.785 -13.359 1 98 146 ILE A O 1
ATOM 1166 N N . GLY A 1 147 ? 5.715 -2.188 -11.992 1 98.62 147 GLY A N 1
ATOM 1167 C CA . GLY A 1 147 ? 7.086 -2.664 -12.102 1 98.62 147 GLY A CA 1
ATOM 1168 C C . GLY A 1 147 ? 7.363 -3.891 -11.258 1 98.62 147 GLY A C 1
ATOM 1169 O O . GLY A 1 147 ? 6.969 -3.949 -10.094 1 98.62 147 GLY A O 1
ATOM 1170 N N . ILE A 1 148 ? 7.977 -4.883 -11.852 1 98.56 148 ILE A N 1
ATOM 1171 C CA . ILE A 1 148 ? 8.25 -6.152 -11.18 1 98.56 148 ILE A CA 1
ATOM 1172 C C . ILE A 1 148 ? 9.75 -6.434 -11.203 1 98.56 148 ILE A C 1
ATOM 1174 O O . ILE A 1 148 ? 10.414 -6.223 -12.227 1 98.56 148 ILE A O 1
ATOM 1178 N N . ALA A 1 149 ? 10.281 -6.766 -10.094 1 98.81 149 ALA A N 1
ATOM 1179 C CA . ALA A 1 149 ? 11.656 -7.258 -10.016 1 98.81 149 ALA A CA 1
ATOM 1180 C C . ALA A 1 149 ? 11.742 -8.492 -9.109 1 98.81 149 ALA A C 1
ATOM 1182 O O . ALA A 1 149 ? 11.195 -8.5 -8.008 1 98.81 149 ALA A O 1
ATOM 1183 N N . ILE A 1 150 ? 12.344 -9.5 -9.562 1 98.31 150 ILE A N 1
ATOM 1184 C CA . ILE A 1 150 ? 12.578 -10.727 -8.812 1 98.31 150 ILE A CA 1
ATOM 1185 C C . ILE A 1 150 ? 14.078 -10.93 -8.617 1 98.31 150 ILE A C 1
ATOM 1187 O O . ILE A 1 150 ? 14.859 -10.781 -9.555 1 98.31 150 ILE A O 1
ATOM 1191 N N . THR A 1 151 ? 14.461 -11.219 -7.422 1 97.88 151 THR A N 1
ATOM 1192 C CA . THR A 1 151 ? 15.875 -11.438 -7.125 1 97.88 151 THR A CA 1
ATOM 1193 C C . THR A 1 151 ? 16.062 -12.688 -6.273 1 97.88 151 THR A C 1
ATOM 1195 O O . THR A 1 151 ? 15.148 -13.102 -5.559 1 97.88 151 THR A O 1
ATOM 1198 N N . ALA A 1 152 ? 17.266 -13.32 -6.438 1 95.81 152 ALA A N 1
ATOM 1199 C CA . ALA A 1 152 ? 17.625 -14.414 -5.547 1 95.81 152 ALA A CA 1
ATOM 1200 C C . ALA A 1 152 ? 18.094 -13.891 -4.188 1 95.81 152 ALA A C 1
ATOM 1202 O O . ALA A 1 152 ? 18.797 -12.883 -4.113 1 95.81 152 ALA A O 1
ATOM 1203 N N . ALA A 1 153 ? 17.594 -14.453 -3.145 1 86.31 153 ALA A N 1
ATOM 1204 C CA . ALA A 1 153 ? 18 -14.023 -1.806 1 86.31 153 ALA A CA 1
ATOM 1205 C C . ALA A 1 153 ? 19.406 -14.508 -1.476 1 86.31 153 ALA A C 1
ATOM 1207 O O . ALA A 1 153 ? 19.844 -15.562 -1.94 1 86.31 153 ALA A O 1
ATOM 1208 N N . THR A 1 154 ? 20.562 -13.797 -1.54 1 65.5 154 THR A N 1
ATOM 1209 C CA . THR A 1 154 ? 22 -14.078 -1.391 1 65.5 154 THR A CA 1
ATOM 1210 C C . THR A 1 154 ? 22.219 -15.289 -0.492 1 65.5 154 THR A C 1
ATOM 1212 O O . THR A 1 154 ? 23.156 -16.062 -0.697 1 65.5 154 THR A O 1
ATOM 1215 N N . GLU A 1 155 ? 21.672 -15.477 0.587 1 55 155 GLU A N 1
ATOM 1216 C CA . GLU A 1 155 ? 22.281 -16.453 1.473 1 55 155 GLU A CA 1
ATOM 1217 C C . GLU A 1 155 ? 22.203 -17.859 0.886 1 55 155 GLU A C 1
ATOM 1219 O O . GLU A 1 155 ? 23.219 -18.516 0.65 1 55 155 GLU A O 1
ATOM 1224 N N . VAL A 1 156 ? 21.297 -18.75 1.329 1 51.53 156 VAL A N 1
ATOM 1225 C CA . VAL A 1 156 ? 21.297 -20.203 1.43 1 51.53 156 VAL A CA 1
ATOM 1226 C C . VAL A 1 156 ? 21.078 -20.812 0.051 1 51.53 156 VAL A C 1
ATOM 1228 O O . VAL A 1 156 ? 21.188 -22.031 -0.119 1 51.53 156 VAL A O 1
ATOM 1231 N N . CYS A 1 157 ? 20.625 -20.125 -0.973 1 59.88 157 CYS A N 1
ATOM 1232 C CA . CYS A 1 157 ? 20.016 -20.844 -2.076 1 59.88 157 CYS A CA 1
ATOM 1233 C C . CYS A 1 157 ? 21.062 -21.328 -3.064 1 59.88 157 CYS A C 1
ATOM 1235 O O . CYS A 1 157 ? 20.734 -21.797 -4.152 1 59.88 157 CYS A O 1
ATOM 1237 N N . SER A 1 158 ? 22.25 -20.984 -2.977 1 50.59 158 SER A N 1
ATOM 1238 C CA . SER A 1 158 ? 23.25 -21.422 -3.947 1 50.59 158 SER A CA 1
ATOM 1239 C C . SER A 1 158 ? 23.25 -22.938 -4.102 1 50.59 158 SER A C 1
ATOM 1241 O O . SER A 1 158 ? 23.797 -23.469 -5.07 1 50.59 158 SER A O 1
ATOM 1243 N N . SER A 1 159 ? 23.094 -23.625 -3.041 1 46.47 159 SER A N 1
ATOM 1244 C CA . SER A 1 159 ? 23.594 -24.984 -3.121 1 46.47 159 SER A CA 1
ATOM 1245 C C . SER A 1 159 ? 22.688 -25.844 -4 1 46.47 159 SER A C 1
ATOM 1247 O O . SER A 1 159 ? 23.078 -26.938 -4.434 1 46.47 159 SER A O 1
ATOM 1249 N N . GLU A 1 160 ? 21.344 -25.641 -4.02 1 43.53 160 GLU A N 1
ATOM 1250 C CA . GLU A 1 160 ? 20.531 -26.734 -4.547 1 43.53 160 GLU A CA 1
ATOM 1251 C C . GLU A 1 160 ? 20.5 -26.703 -6.074 1 43.53 160 GLU A C 1
ATOM 1253 O O . GLU A 1 160 ? 20.016 -27.641 -6.703 1 43.53 160 GLU A O 1
ATOM 1258 N N . ALA A 1 161 ? 20.766 -25.672 -6.867 1 44.84 161 ALA A N 1
ATOM 1259 C CA . ALA A 1 161 ? 20.719 -25.734 -8.328 1 44.84 161 ALA A CA 1
ATOM 1260 C C . ALA A 1 161 ? 21.859 -26.609 -8.867 1 44.84 161 ALA A C 1
ATOM 1262 O O . ALA A 1 161 ? 21.938 -26.859 -10.07 1 44.84 161 ALA A O 1
ATOM 1263 N N . GLU A 1 162 ? 22.938 -26.812 -8.141 1 37.97 162 GLU A N 1
ATOM 1264 C CA . GLU A 1 162 ? 24 -27.641 -8.688 1 37.97 162 GLU A CA 1
ATOM 1265 C C . GLU A 1 162 ? 23.656 -29.125 -8.578 1 37.97 162 GLU A C 1
ATOM 1267 O O . GLU A 1 162 ? 24.406 -29.984 -9.086 1 37.97 162 GLU A O 1
ATOM 1272 N N . MET A 1 163 ? 22.562 -29.422 -7.762 1 33.62 163 MET A N 1
ATOM 1273 C CA . MET A 1 163 ? 22.453 -30.875 -7.805 1 33.62 163 MET A CA 1
ATOM 1274 C C . MET A 1 163 ? 21.484 -31.328 -8.898 1 33.62 163 MET A C 1
ATOM 1276 O O . MET A 1 163 ? 20.453 -30.672 -9.117 1 33.62 163 MET A O 1
ATOM 1280 N N . MET B 1 1 ? -7.957 26.562 7.996 1 89.56 1 MET B N 1
ATOM 1281 C CA . MET B 1 1 ? -8.836 25.609 8.672 1 89.56 1 MET B CA 1
ATOM 1282 C C . MET B 1 1 ? -8.031 24.5 9.352 1 89.56 1 MET B C 1
ATOM 1284 O O . MET B 1 1 ? -6.848 24.328 9.055 1 89.56 1 MET B O 1
ATOM 1288 N N . CYS B 1 2 ? -8.727 23.891 10.398 1 95.31 2 CYS B N 1
ATOM 1289 C CA . CYS B 1 2 ? -8.055 22.781 11.07 1 95.31 2 CYS B CA 1
ATOM 1290 C C . CYS B 1 2 ? -7.867 21.609 10.125 1 95.31 2 CYS B C 1
ATOM 1292 O O . CYS B 1 2 ? -8.82 21.172 9.477 1 95.31 2 CYS B O 1
ATOM 1294 N N . PRO B 1 3 ? -6.672 21.078 10.016 1 95.31 3 PRO B N 1
ATOM 1295 C CA . PRO B 1 3 ? -6.453 19.953 9.094 1 95.31 3 PRO B CA 1
ATOM 1296 C C . PRO B 1 3 ? -7.156 18.672 9.547 1 95.31 3 PRO B C 1
ATOM 1298 O O . PRO B 1 3 ? -7.262 17.719 8.773 1 95.31 3 PRO B O 1
ATOM 1301 N N . LEU B 1 4 ? -7.535 18.594 10.82 1 93.31 4 LEU B N 1
ATOM 1302 C CA . LEU B 1 4 ? -8.195 17.406 11.359 1 93.31 4 LEU B CA 1
ATOM 1303 C C . LEU B 1 4 ? -9.711 17.516 11.242 1 93.31 4 LEU B C 1
ATOM 1305 O O . LEU B 1 4 ? -10.273 18.594 11.453 1 93.31 4 LEU B O 1
ATOM 1309 N N . PHE B 1 5 ? -10.305 16.406 10.922 1 79.19 5 PHE B N 1
ATOM 1310 C CA . PHE B 1 5 ? -11.734 16.391 10.617 1 79.19 5 PHE B CA 1
ATOM 1311 C C . PHE B 1 5 ? -12.555 16.719 11.859 1 79.19 5 PHE B C 1
ATOM 1313 O O . PHE B 1 5 ? -12.164 16.359 12.977 1 79.19 5 PHE B O 1
ATOM 1320 N N . SER B 1 6 ? -13.641 17.359 11.734 1 79.06 6 SER B N 1
ATOM 1321 C CA . SER B 1 6 ? -14.703 17.625 12.695 1 79.06 6 SER B CA 1
ATOM 1322 C C . SER B 1 6 ? -14.398 18.875 13.523 1 79.06 6 SER B C 1
ATOM 1324 O O . SER B 1 6 ? -15.211 19.297 14.344 1 79.06 6 SER B O 1
ATOM 1326 N N . CYS B 1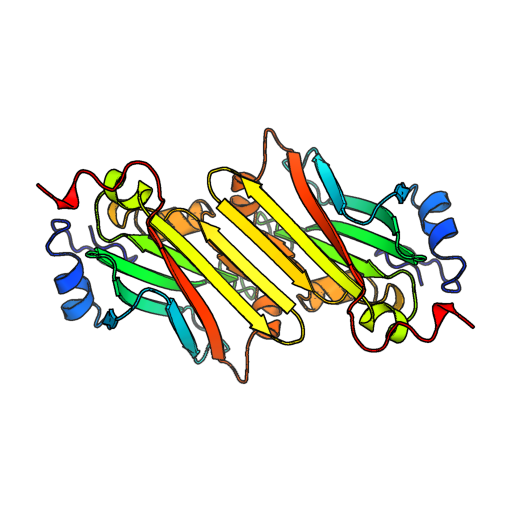 7 ? -13.148 19.344 13.445 1 89.94 7 CYS B N 1
ATOM 1327 C CA . CYS B 1 7 ? -12.805 20.578 14.156 1 89.94 7 CYS B CA 1
ATOM 1328 C C . CYS B 1 7 ? -13.195 21.797 13.336 1 89.94 7 CYS B C 1
ATOM 1330 O O . CYS B 1 7 ? -12.852 21.891 12.156 1 89.94 7 CYS B O 1
ATOM 1332 N N . GLN B 1 8 ? -13.891 22.828 13.914 1 91.25 8 GLN B N 1
ATOM 1333 C CA . GLN B 1 8 ? -14.445 23.984 13.211 1 91.25 8 GLN B CA 1
ATOM 1334 C C . GLN B 1 8 ? -13.508 25.188 13.297 1 91.25 8 GLN B C 1
ATOM 1336 O O . GLN B 1 8 ? -13.82 26.266 12.773 1 91.25 8 GLN B O 1
ATOM 1341 N N . TRP B 1 9 ? -12.414 25.016 13.867 1 93.94 9 TRP B N 1
ATOM 1342 C CA . TRP B 1 9 ? -11.445 26.094 14.031 1 93.94 9 TRP B CA 1
ATOM 1343 C C . TRP B 1 9 ? -10.969 26.609 12.68 1 93.94 9 TRP B C 1
ATOM 1345 O O . TRP B 1 9 ? -10.727 25.828 11.758 1 93.94 9 TRP B O 1
ATOM 1355 N N . GLU B 1 10 ? -10.93 27.906 12.57 1 92.44 10 GLU B N 1
ATOM 1356 C CA . GLU B 1 10 ? -10.367 28.562 11.398 1 92.44 10 GLU B CA 1
ATOM 1357 C C . GLU B 1 10 ? -9.25 29.516 11.789 1 92.44 10 GLU B C 1
ATOM 1359 O O . GLU B 1 10 ? -9.359 30.234 12.789 1 92.44 10 GLU B O 1
ATOM 1364 N N . GLY B 1 11 ? -8.164 29.453 11.195 1 92.69 11 GLY B N 1
ATOM 1365 C CA . GLY B 1 11 ? -7.027 30.344 11.422 1 92.69 11 GLY B CA 1
ATOM 1366 C C . GLY B 1 11 ? -6.016 30.297 10.289 1 92.69 11 GLY B C 1
ATOM 1367 O O . GLY B 1 11 ? -6.152 29.516 9.352 1 92.69 11 GLY B O 1
ATOM 1368 N N . HIS B 1 12 ? -5.059 31.219 10.414 1 94.06 12 HIS B N 1
ATOM 1369 C CA . HIS B 1 12 ? -3.994 31.266 9.422 1 94.06 12 HIS B CA 1
ATOM 1370 C C . HIS B 1 12 ? -2.984 30.141 9.625 1 94.06 12 HIS B C 1
ATOM 1372 O O . HIS B 1 12 ? -2.941 29.531 10.703 1 94.06 12 HIS B O 1
ATOM 1378 N N . LEU B 1 13 ? -2.211 29.875 8.602 1 94.94 13 LEU B N 1
ATOM 1379 C CA . L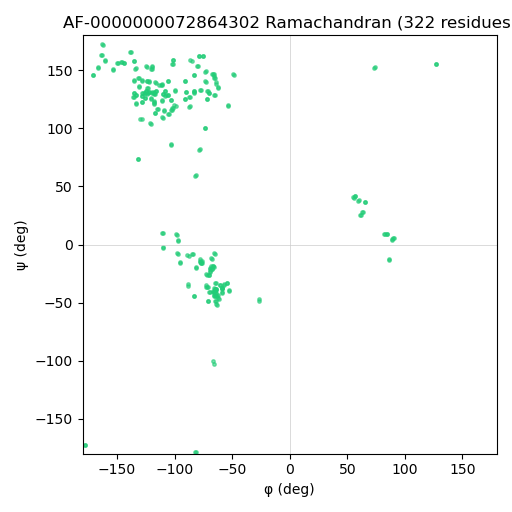EU B 1 13 ? -1.218 28.812 8.594 1 94.94 13 LEU B CA 1
ATOM 1380 C C . LEU B 1 13 ? -0.265 28.953 9.781 1 94.94 13 LEU B C 1
ATOM 1382 O O . LEU B 1 13 ? 0.168 27.953 10.352 1 94.94 13 LEU B O 1
ATOM 1386 N N . GLU B 1 14 ? -0.004 30.172 10.156 1 94.75 14 GLU B N 1
ATOM 1387 C CA . GLU B 1 14 ? 1.003 30.438 11.18 1 94.75 14 GLU B CA 1
ATOM 1388 C C . GLU B 1 14 ? 0.542 29.953 12.547 1 94.75 14 GLU B C 1
ATOM 1390 O O . GLU B 1 14 ? 1.357 29.766 13.453 1 94.75 14 GLU B O 1
ATOM 1395 N N . VAL B 1 15 ? -0.781 29.781 12.672 1 97 15 VAL B N 1
ATOM 1396 C CA . VAL B 1 15 ? -1.273 29.406 14 1 97 15 VAL B CA 1
ATOM 1397 C C . VAL B 1 15 ? -1.783 27.969 13.977 1 97 15 VAL B C 1
ATOM 1399 O O . VAL B 1 15 ? -2.391 27.516 14.945 1 97 15 VAL B O 1
ATOM 1402 N N . VAL B 1 16 ? -1.563 27.25 12.953 1 97.44 16 VAL B N 1
ATOM 1403 C CA . VAL B 1 16 ? -1.993 25.859 12.859 1 97.44 16 VAL B CA 1
ATOM 1404 C C . VAL B 1 16 ? -1.243 25.016 13.891 1 97.44 16 VAL B C 1
ATOM 1406 O O . VAL B 1 16 ? -1.848 24.203 14.602 1 97.44 16 VAL B O 1
ATOM 1409 N N . VAL B 1 17 ? 0.078 25.234 14.016 1 98.12 17 VAL B N 1
ATOM 1410 C CA . VAL B 1 17 ? 0.896 24.422 14.922 1 98.12 17 VAL B CA 1
ATOM 1411 C C . VAL B 1 17 ? 0.443 24.656 16.359 1 98.12 17 VAL B C 1
ATOM 1413 O O . VAL B 1 17 ? 0.12 23.703 17.078 1 98.12 17 VAL B O 1
ATOM 1416 N N . PRO B 1 18 ? 0.348 25.922 16.75 1 97.81 18 PRO B N 1
ATOM 1417 C CA . PRO B 1 18 ? -0.176 26.141 18.109 1 97.81 18 PRO B CA 1
ATOM 1418 C C . PRO B 1 18 ? -1.576 25.562 18.297 1 97.81 18 PRO B C 1
ATOM 1420 O O . PRO B 1 18 ? -1.894 25.047 19.375 1 97.81 18 PRO B O 1
ATOM 1423 N N . HIS B 1 19 ? -2.438 25.625 17.344 1 97.81 19 HIS B N 1
ATOM 1424 C CA . HIS B 1 19 ? -3.785 25.078 17.438 1 97.81 19 HIS B CA 1
ATOM 1425 C C . HIS B 1 19 ? -3.752 23.562 17.641 1 97.81 19 HIS B C 1
ATOM 1427 O O . HIS B 1 19 ? -4.418 23.047 18.547 1 97.81 19 HIS B O 1
ATOM 1433 N N . LEU B 1 20 ? -2.932 22.859 16.859 1 97.44 20 LEU B N 1
ATOM 1434 C CA . LEU B 1 20 ? -2.826 21.406 16.984 1 97.44 20 LEU B CA 1
ATOM 1435 C C . LEU B 1 20 ? -2.246 21.016 18.328 1 97.44 20 LEU B C 1
ATOM 1437 O O . LEU B 1 20 ? -2.703 20.047 18.953 1 97.44 20 LEU B O 1
ATOM 1441 N N . ARG B 1 21 ? -1.334 21.734 18.797 1 97.81 21 ARG B N 1
ATOM 1442 C CA . ARG B 1 21 ? -0.689 21.438 20.078 1 97.81 21 ARG B CA 1
ATOM 1443 C C . ARG B 1 21 ? -1.637 21.703 21.234 1 97.81 21 ARG B C 1
ATOM 1445 O O . ARG B 1 21 ? -1.752 20.875 22.156 1 97.81 21 ARG B O 1
ATOM 1452 N N . GLN B 1 22 ? -2.227 22.797 21.203 1 97.31 22 GLN B N 1
ATOM 1453 C CA . GLN B 1 22 ? -2.982 23.266 22.359 1 97.31 22 GLN B CA 1
ATOM 1454 C C . GLN B 1 22 ? -4.383 22.672 22.375 1 97.31 22 GLN B C 1
ATOM 1456 O O . GLN B 1 22 ? -4.852 22.203 23.422 1 97.31 22 GLN B O 1
ATOM 1461 N N . MET B 1 23 ? -5.031 22.672 21.234 1 96.19 23 MET B N 1
ATOM 1462 C CA . MET B 1 23 ? -6.43 22.266 21.172 1 96.19 23 MET B CA 1
ATOM 1463 C C . MET B 1 23 ? -6.551 20.766 20.953 1 96.19 23 MET B C 1
ATOM 1465 O O . MET B 1 23 ? -7.469 20.125 21.484 1 96.19 23 MET B O 1
ATOM 1469 N N . HIS B 1 24 ? -5.664 20.156 20.219 1 96.38 24 HIS B N 1
ATOM 1470 C CA . HIS B 1 24 ? -5.758 18.734 19.891 1 96.38 24 HIS B CA 1
ATOM 1471 C C . HIS B 1 24 ? -4.668 17.938 20.609 1 96.38 24 HIS B C 1
ATOM 1473 O O . HIS B 1 24 ? -4.629 16.719 20.5 1 96.38 24 HIS B O 1
ATOM 1479 N N . ARG B 1 25 ? -3.799 18.531 21.344 1 97.19 25 ARG B N 1
ATOM 1480 C CA . ARG B 1 25 ? -2.75 17.922 22.156 1 97.19 25 ARG B CA 1
ATOM 1481 C C . ARG B 1 25 ? -1.85 17.031 21.312 1 97.19 25 ARG B C 1
ATOM 1483 O O . ARG B 1 25 ? -1.521 15.914 21.719 1 97.19 25 ARG B O 1
ATOM 1490 N N . VAL B 1 26 ? -1.515 17.531 20.109 1 97.38 26 VAL B N 1
ATOM 1491 C CA . VAL B 1 26 ? -0.629 16.797 19.219 1 97.38 26 VAL B CA 1
ATOM 1492 C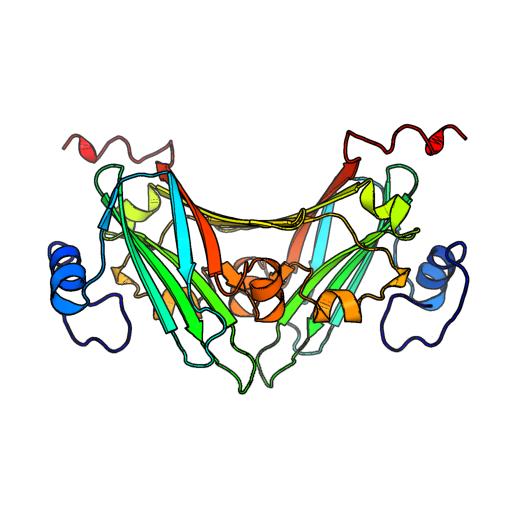 C . VAL B 1 26 ? 0.827 17.062 19.594 1 97.38 26 VAL B C 1
ATOM 1494 O O . VAL B 1 26 ? 1.236 18.219 19.75 1 97.38 26 VAL B O 1
ATOM 1497 N N . ASP B 1 27 ? 1.621 15.992 19.734 1 97.31 27 ASP B N 1
ATOM 1498 C CA . ASP B 1 27 ? 3.031 16.109 20.094 1 97.31 27 ASP B CA 1
ATOM 1499 C C . ASP B 1 27 ? 3.875 16.484 18.875 1 97.31 27 ASP B C 1
ATOM 1501 O O . ASP B 1 27 ? 3.498 16.172 17.734 1 97.31 27 ASP B O 1
ATOM 1505 N N . ILE B 1 28 ? 4.98 17.125 19.141 1 97.56 28 ILE B N 1
ATOM 1506 C CA . ILE B 1 28 ? 5.949 17.438 18.109 1 97.56 28 ILE B CA 1
ATOM 1507 C C . ILE B 1 28 ? 7.219 16.625 18.312 1 97.56 28 ILE B C 1
ATOM 1509 O O . ILE B 1 28 ? 7.816 16.656 19.391 1 97.56 28 ILE B O 1
ATOM 1513 N N . LEU B 1 29 ? 7.605 15.898 17.344 1 96.5 29 LEU B N 1
ATOM 1514 C CA . LEU B 1 29 ? 8.883 15.195 17.328 1 96.5 29 LEU B CA 1
ATOM 1515 C C . LEU B 1 29 ? 9.891 15.938 16.453 1 96.5 29 LEU B C 1
ATOM 1517 O O . LEU B 1 29 ? 9.508 16.703 15.562 1 96.5 29 LEU B O 1
ATOM 1521 N N . GLN B 1 30 ? 11.164 15.703 16.766 1 96.75 30 GLN B N 1
ATOM 1522 C CA . GLN B 1 30 ? 12.227 16.375 16.016 1 96.75 30 GLN B CA 1
ATOM 1523 C C . GLN B 1 30 ? 12.961 15.391 15.117 1 96.75 30 GLN B C 1
ATOM 1525 O O . GLN B 1 30 ? 13.281 14.273 15.539 1 96.75 30 GLN B O 1
ATOM 1530 N N . GLY B 1 31 ? 13.133 15.82 13.859 1 96.44 31 GLY B N 1
ATOM 1531 C CA . GLY B 1 31 ? 13.953 15 12.977 1 96.44 31 GLY B CA 1
ATOM 1532 C C . GLY B 1 31 ? 13.258 14.641 11.68 1 96.44 31 GLY B C 1
ATOM 1533 O O . GLY B 1 31 ? 12.031 14.617 11.609 1 96.44 31 GLY B O 1
ATOM 1534 N N . ALA B 1 32 ? 14.117 14.375 10.688 1 96.31 32 ALA B N 1
ATOM 1535 C CA . ALA B 1 32 ? 13.609 14.062 9.352 1 96.31 32 ALA B CA 1
ATOM 1536 C C . ALA B 1 32 ? 13.5 12.555 9.148 1 96.31 32 ALA B C 1
ATOM 1538 O O . ALA B 1 32 ? 12.875 12.094 8.188 1 96.31 32 ALA B O 1
ATOM 1539 N N . GLU B 1 33 ? 14.133 11.758 10.008 1 97.44 33 GLU B N 1
ATOM 1540 C CA . GLU B 1 33 ? 14.07 10.297 9.977 1 97.44 33 GLU B CA 1
ATOM 1541 C C . GLU B 1 33 ? 13.727 9.734 11.359 1 97.44 33 GLU B C 1
ATOM 1543 O O . GLU B 1 33 ? 14.539 9.797 12.281 1 97.44 33 GLU B O 1
ATOM 1548 N N . ILE B 1 34 ? 12.547 9.242 11.484 1 96.62 34 ILE B N 1
ATOM 1549 C CA . ILE B 1 34 ? 12.078 8.742 12.773 1 96.62 34 ILE B CA 1
ATOM 1550 C C . ILE B 1 34 ? 11.195 7.516 12.562 1 96.62 34 ILE B C 1
ATOM 1552 O O . ILE B 1 34 ? 10.742 7.254 11.445 1 96.62 34 ILE B O 1
ATOM 1556 N N . VAL B 1 35 ? 11.117 6.695 13.602 1 96.56 35 VAL B N 1
ATOM 1557 C CA . VAL B 1 35 ? 10.141 5.617 13.609 1 96.56 35 VAL B CA 1
ATOM 1558 C C . VAL B 1 35 ? 8.969 5.988 14.508 1 96.56 35 VAL B C 1
ATOM 1560 O O . VAL B 1 35 ? 9.156 6.379 15.664 1 96.56 35 VAL B O 1
ATOM 1563 N N . PHE B 1 36 ? 7.781 5.965 13.969 1 95.38 36 PHE B N 1
ATOM 1564 C CA . PHE B 1 36 ? 6.547 6.203 14.703 1 95.38 36 PHE B CA 1
ATOM 1565 C C . PHE B 1 36 ? 5.863 4.887 15.062 1 95.38 36 PHE B C 1
ATOM 1567 O O . PHE B 1 36 ? 5.664 4.031 14.195 1 95.38 36 PHE B O 1
ATOM 1574 N N . LEU B 1 37 ? 5.484 4.77 16.281 1 95.81 37 LEU B N 1
ATOM 1575 C CA . LEU B 1 37 ? 4.801 3.564 16.75 1 95.81 37 LEU B CA 1
ATOM 1576 C C . LEU B 1 37 ? 3.338 3.857 17.062 1 95.81 37 LEU B C 1
ATOM 1578 O O . LEU B 1 37 ? 3.039 4.594 18.016 1 95.81 37 LEU B O 1
ATOM 1582 N N . ALA B 1 38 ? 2.48 3.383 16.281 1 95.19 38 ALA B N 1
ATOM 1583 C CA . ALA B 1 38 ? 1.053 3.424 16.594 1 95.19 38 ALA B CA 1
ATOM 1584 C C . ALA B 1 38 ? 0.638 2.223 17.438 1 95.19 38 ALA B C 1
ATOM 1586 O O . ALA B 1 38 ? 0.741 1.077 16.984 1 95.19 38 ALA B O 1
ATOM 1587 N N . THR B 1 39 ? 0.174 2.461 18.562 1 94.44 39 THR B N 1
ATOM 1588 C CA . THR B 1 39 ? -0.185 1.376 19.469 1 94.44 39 THR B CA 1
ATOM 1589 C C . THR B 1 39 ? -1.693 1.147 19.469 1 94.44 39 THR B C 1
ATOM 1591 O O . THR B 1 39 ? -2.453 1.99 19 1 94.44 39 THR B O 1
ATOM 1594 N N . ASP B 1 40 ? -2.174 -0.05 19.875 1 91.38 40 ASP B N 1
ATOM 1595 C CA . ASP B 1 40 ? -3.566 -0.429 20.094 1 91.38 40 ASP B CA 1
ATOM 1596 C C . ASP B 1 40 ? -4.348 -0.416 18.781 1 91.38 40 ASP B C 1
ATOM 1598 O O . ASP B 1 40 ? -5.523 -0.039 18.766 1 91.38 40 ASP B O 1
ATOM 1602 N N . MET B 1 41 ? -3.699 -0.814 17.75 1 88.56 41 MET B N 1
ATOM 1603 C CA . MET B 1 41 ? -4.332 -0.799 16.422 1 88.56 41 MET B CA 1
ATOM 1604 C C . MET B 1 41 ? -5.465 -1.817 16.359 1 88.56 41 MET B C 1
ATOM 1606 O O . MET B 1 41 ? -6.336 -1.725 15.492 1 88.56 41 MET B O 1
ATOM 1610 N N . HIS B 1 42 ? -5.402 -2.799 17.281 1 83.69 42 HIS B N 1
ATOM 1611 C CA . HIS B 1 42 ? -6.359 -3.898 17.25 1 83.69 42 HIS B CA 1
ATOM 1612 C C . HIS B 1 42 ? -7.703 -3.477 17.828 1 83.69 42 HIS B C 1
ATOM 1614 O O . HIS B 1 42 ? -8.703 -4.176 17.656 1 83.69 42 HIS B O 1
ATOM 1620 N N . LEU B 1 43 ? -7.648 -2.381 18.484 1 86 43 LEU B N 1
ATOM 1621 C CA . LEU B 1 43 ? -8.906 -1.925 19.078 1 86 43 LEU B CA 1
ATOM 1622 C C . LEU B 1 43 ? -9.93 -1.612 18 1 86 43 LEU B C 1
ATOM 1624 O O . LEU B 1 43 ? -9.594 -1.057 16.953 1 86 43 LEU B O 1
ATOM 1628 N N . PRO B 1 44 ? -11.148 -1.971 18.172 1 82.44 44 PRO B N 1
ATOM 1629 C CA . PRO B 1 44 ? -12.172 -1.919 17.125 1 82.44 44 PRO B CA 1
ATOM 1630 C C . PRO B 1 44 ? -12.602 -0.492 16.781 1 82.44 44 PRO B C 1
ATOM 1632 O O . PRO B 1 44 ? -13.031 -0.221 15.664 1 82.44 44 PRO B O 1
ATOM 1635 N N . ALA B 1 45 ? -12.523 0.434 17.578 1 83.44 45 ALA B N 1
ATOM 1636 C CA . ALA B 1 45 ? -13.023 1.79 17.375 1 83.44 45 ALA B CA 1
ATOM 1637 C C . ALA B 1 45 ? -12.156 2.549 16.375 1 83.44 45 ALA B C 1
ATOM 1639 O O . ALA B 1 45 ? -10.945 2.32 16.297 1 83.44 45 ALA B O 1
ATOM 1640 N N . PRO B 1 46 ? -12.906 3.293 15.547 1 87.5 46 PRO B N 1
ATOM 1641 C CA . PRO B 1 46 ? -12.109 4.215 14.734 1 87.5 46 PRO B CA 1
ATOM 1642 C C . PRO B 1 46 ? -11.102 5.012 15.562 1 87.5 46 PRO B C 1
ATOM 1644 O O . PRO B 1 46 ? -11.367 5.316 16.734 1 87.5 46 PRO B O 1
ATOM 1647 N N . ALA B 1 47 ? -9.938 5.289 14.922 1 90.94 47 ALA B N 1
ATOM 1648 C CA . ALA B 1 47 ? -8.883 5.969 15.672 1 90.94 47 ALA B CA 1
ATOM 1649 C C . ALA B 1 47 ? -7.977 6.762 14.734 1 90.94 47 ALA B C 1
ATOM 1651 O O . ALA B 1 47 ? -7.805 6.398 13.57 1 90.94 47 ALA B O 1
ATOM 1652 N N . ASP B 1 48 ? -7.438 7.855 15.344 1 93.44 48 ASP B N 1
ATOM 1653 C CA . ASP B 1 48 ? -6.391 8.641 14.695 1 93.44 48 ASP B CA 1
ATOM 1654 C C . ASP B 1 48 ? -5.121 8.664 15.547 1 93.44 48 ASP B C 1
ATOM 1656 O O . ASP B 1 48 ? -5.176 8.922 16.75 1 93.44 48 ASP B O 1
ATOM 1660 N N . TRP B 1 49 ? -4.074 8.312 14.992 1 95.94 49 TRP B N 1
ATOM 1661 C CA . TRP B 1 49 ? -2.744 8.57 15.539 1 95.94 49 TRP B CA 1
ATOM 1662 C C . TRP B 1 49 ? -2.078 9.742 14.82 1 95.94 49 TRP B C 1
ATOM 1664 O O . TRP B 1 49 ? -1.87 9.688 13.602 1 95.94 49 TRP B O 1
ATOM 1674 N N . ILE B 1 50 ? -1.803 10.805 15.57 1 96.94 50 ILE B N 1
ATOM 1675 C CA . ILE B 1 50 ? -1.347 12.039 14.938 1 96.94 50 ILE B CA 1
ATOM 1676 C C . ILE B 1 50 ? -0.101 12.555 15.656 1 96.94 50 ILE B C 1
ATOM 1678 O O . ILE B 1 50 ? -0.061 12.602 16.891 1 96.94 50 ILE B O 1
ATOM 1682 N N . ILE B 1 51 ? 0.896 12.984 14.867 1 97.81 51 ILE B N 1
ATOM 1683 C CA . ILE B 1 51 ? 2.088 13.625 15.422 1 97.81 51 ILE B CA 1
ATOM 1684 C C . ILE B 1 51 ? 2.598 14.688 14.453 1 97.81 51 ILE B C 1
ATOM 1686 O O . ILE B 1 51 ? 2.291 14.648 13.258 1 97.81 51 ILE B O 1
ATOM 1690 N N . MET B 1 52 ? 3.318 15.625 14.953 1 98.12 52 MET B N 1
ATOM 1691 C CA . MET B 1 52 ? 4 16.594 14.102 1 98.12 52 MET B CA 1
ATOM 1692 C C . MET B 1 52 ? 5.512 16.391 14.141 1 98.12 52 MET B C 1
ATOM 1694 O O . MET B 1 52 ? 6.074 16.125 15.203 1 98.12 52 MET B O 1
ATOM 1698 N N . HIS B 1 53 ? 6.117 16.484 13.031 1 97.94 53 HIS B N 1
ATOM 1699 C CA . HIS B 1 53 ? 7.57 16.438 12.906 1 97.94 53 HIS B CA 1
ATOM 1700 C C . HIS B 1 53 ? 8.141 17.797 12.562 1 97.94 53 HIS B C 1
ATOM 1702 O O . HIS B 1 53 ? 7.676 18.469 11.633 1 97.94 53 HIS B O 1
ATOM 1708 N N . SER B 1 54 ? 9.094 18.203 13.328 1 98.12 54 SER B N 1
ATOM 1709 C CA . SER B 1 54 ? 9.828 19.438 13.031 1 98.12 54 SER B CA 1
ATOM 1710 C C . SER B 1 54 ? 11.188 19.125 12.414 1 98.12 54 SER B C 1
ATOM 1712 O O . SER B 1 54 ? 12.062 18.562 13.07 1 98.12 54 SER B O 1
ATOM 1714 N N . CYS B 1 55 ? 11.391 19.531 11.18 1 97.5 55 CYS B N 1
ATOM 1715 C CA . CYS B 1 55 ? 12.641 19.297 10.461 1 97.5 55 CYS B CA 1
ATOM 1716 C C . CYS B 1 55 ? 12.703 20.156 9.195 1 97.5 55 CYS B C 1
ATOM 1718 O O . CYS B 1 55 ? 11.672 20.625 8.719 1 97.5 55 CYS B O 1
ATOM 1720 N N . LEU B 1 56 ? 13.883 20.531 8.727 1 96.69 56 LEU B N 1
ATOM 1721 C CA . LEU B 1 56 ? 14.125 21.219 7.465 1 96.69 56 LEU B CA 1
ATOM 1722 C C . LEU B 1 56 ? 13.43 22.578 7.449 1 96.69 56 LEU B C 1
ATOM 1724 O O . LEU B 1 56 ? 12.93 23.016 6.41 1 96.69 56 LEU B O 1
ATOM 1728 N N . GLY B 1 57 ? 13.211 23.125 8.648 1 96.44 57 GLY B N 1
ATOM 1729 C CA . GLY B 1 57 ? 12.68 24.469 8.789 1 96.44 57 GLY B CA 1
ATOM 1730 C C . GLY B 1 57 ? 11.164 24.531 8.711 1 96.44 57 GLY B C 1
ATOM 1731 O O . GLY B 1 57 ? 10.586 25.609 8.602 1 96.44 57 GLY B O 1
ATOM 1732 N N . HIS B 1 58 ? 10.547 23.297 8.727 1 97.94 58 HIS B N 1
ATOM 1733 C CA . HIS B 1 58 ? 9.094 23.234 8.617 1 97.94 58 HIS B CA 1
ATOM 1734 C C . HIS B 1 58 ? 8.516 22.188 9.578 1 97.94 58 HIS B C 1
ATOM 1736 O O . HIS B 1 58 ? 9.266 21.453 10.227 1 97.94 58 HIS B O 1
ATOM 1742 N N . HIS B 1 59 ? 7.242 22.266 9.766 1 98.5 59 HIS B N 1
ATOM 1743 C CA . HIS B 1 59 ? 6.52 21.219 10.484 1 98.5 59 HIS B CA 1
ATOM 1744 C C . HIS B 1 59 ? 5.703 20.359 9.531 1 98.5 59 HIS B C 1
ATOM 1746 O O . HIS B 1 59 ? 5.117 20.875 8.57 1 98.5 59 HIS B O 1
ATOM 1752 N N . PHE B 1 60 ? 5.699 19.094 9.805 1 98.69 60 PHE B N 1
ATOM 1753 C CA . PHE B 1 60 ? 4.949 18.125 9.031 1 98.69 60 PHE B CA 1
ATOM 1754 C C . PHE B 1 60 ? 3.969 17.359 9.922 1 98.69 60 PHE B C 1
ATOM 1756 O O . PHE B 1 60 ? 4.289 17.031 11.062 1 98.69 60 PHE B O 1
ATOM 1763 N N . LEU B 1 61 ? 2.82 17.125 9.422 1 98.5 61 LEU B N 1
ATOM 1764 C CA . LEU B 1 61 ? 1.764 16.438 10.148 1 98.5 61 LEU B CA 1
ATOM 1765 C C . LEU B 1 61 ? 1.615 15 9.648 1 98.5 61 LEU B C 1
ATOM 1767 O O . LEU B 1 61 ? 1.228 14.773 8.5 1 98.5 61 LEU B O 1
ATOM 1771 N N . LEU B 1 62 ? 1.959 14.039 10.484 1 98.44 62 LEU B N 1
ATOM 1772 C CA . LEU B 1 62 ? 1.675 12.641 10.195 1 98.44 62 LEU B CA 1
ATOM 1773 C C . LEU B 1 62 ? 0.311 12.234 10.742 1 98.44 62 LEU B C 1
ATOM 1775 O O . LEU B 1 62 ? 0.005 12.5 11.906 1 98.44 62 LEU B O 1
ATOM 1779 N N . VAL B 1 63 ? -0.452 11.609 9.906 1 97.75 63 VAL B N 1
ATOM 1780 C CA . VAL B 1 63 ? -1.748 11.086 10.32 1 97.75 63 VAL B CA 1
ATOM 1781 C C . VAL B 1 63 ? -1.861 9.609 9.938 1 97.75 63 VAL B C 1
ATOM 1783 O O . VAL B 1 63 ? -1.656 9.25 8.773 1 97.75 63 VAL B O 1
ATOM 1786 N N . LEU B 1 64 ? -2.094 8.75 10.859 1 97.75 64 LEU B N 1
ATOM 1787 C CA . LEU B 1 64 ? -2.582 7.391 10.664 1 97.75 64 LEU B CA 1
ATOM 1788 C C . LEU B 1 64 ? -4.023 7.254 11.141 1 97.75 64 LEU B C 1
ATOM 1790 O O . LEU B 1 64 ? -4.305 7.414 12.328 1 97.75 64 LEU B O 1
ATOM 1794 N N . ARG B 1 65 ? -4.918 6.984 10.211 1 95.94 65 ARG B N 1
ATOM 1795 C CA . ARG B 1 65 ? -6.344 6.926 10.523 1 95.94 65 ARG B CA 1
ATOM 1796 C C . ARG B 1 65 ? -6.898 5.531 10.273 1 95.94 65 ARG B C 1
ATOM 1798 O O . ARG B 1 65 ? -6.641 4.93 9.227 1 95.94 65 ARG B O 1
ATOM 1805 N N . LYS B 1 66 ? -7.551 5.047 11.234 1 95.19 66 LYS B N 1
ATOM 1806 C CA . LYS B 1 66 ? -8.344 3.828 11.094 1 95.19 66 LYS B CA 1
ATOM 1807 C C . LYS B 1 66 ? -9.82 4.152 10.883 1 95.19 66 LYS B C 1
ATOM 1809 O O . LYS B 1 66 ? -10.43 4.848 11.703 1 95.19 66 LYS B O 1
ATOM 1814 N N . GLN B 1 67 ? -10.273 3.693 9.742 1 90.06 67 GLN B N 1
ATOM 1815 C CA . GLN B 1 67 ? -11.688 3.936 9.445 1 90.06 67 GLN B CA 1
ATOM 1816 C C . GLN B 1 67 ? -12.359 2.682 8.898 1 90.06 67 GLN B C 1
ATOM 1818 O O . GLN B 1 67 ? -11.719 1.886 8.203 1 90.06 67 GLN B O 1
ATOM 1823 N N . GLU B 1 68 ? -13.562 2.545 9.367 1 82.38 68 GLU B N 1
ATOM 1824 C CA . GLU B 1 68 ? -14.391 1.456 8.859 1 82.38 68 GLU B CA 1
ATOM 1825 C C . GLU B 1 68 ? -15.43 1.97 7.867 1 82.38 68 GLU B C 1
ATOM 1827 O O . GLU B 1 68 ? -16.578 2.229 8.234 1 82.38 68 GLU B O 1
ATOM 1832 N N . ARG B 1 69 ? -15.047 2.045 6.777 1 69.5 69 ARG B N 1
ATOM 1833 C CA . ARG B 1 69 ? -15.984 2.543 5.7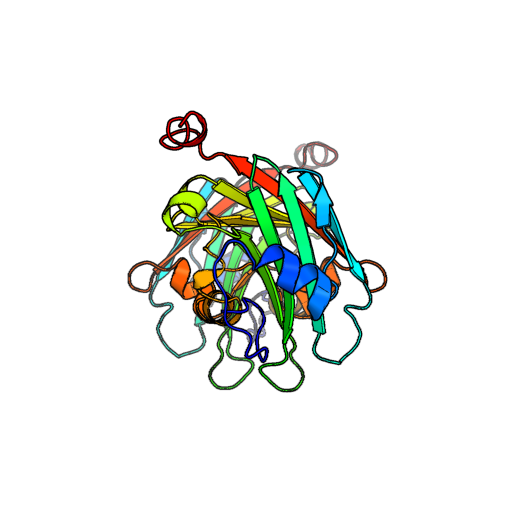77 1 69.5 69 ARG B CA 1
ATOM 1834 C C . ARG B 1 69 ? -17.094 1.526 5.504 1 69.5 69 ARG B C 1
ATOM 1836 O O . ARG B 1 69 ? -18.219 1.9 5.172 1 69.5 69 ARG B O 1
ATOM 18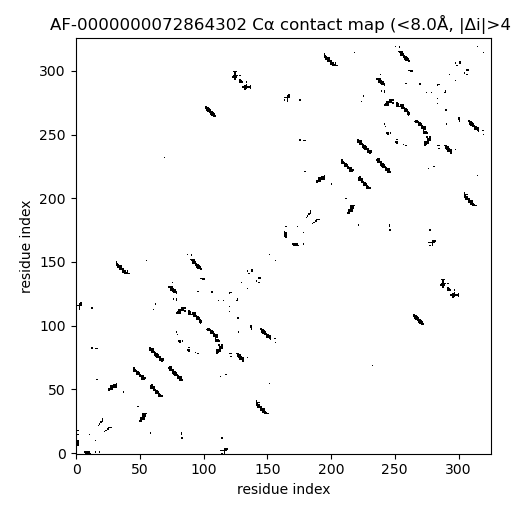43 N N . HIS B 1 70 ? -16.703 0.245 5.754 1 66.25 70 HIS B N 1
ATOM 1844 C CA . HIS B 1 70 ? -17.688 -0.838 5.652 1 66.25 70 HIS B CA 1
ATOM 1845 C C . HIS B 1 70 ? -17.641 -1.73 6.887 1 66.25 70 HIS B C 1
ATOM 1847 O O . HIS B 1 70 ? -16.562 -2.035 7.406 1 66.25 70 HIS B O 1
ATOM 1853 N N . ALA B 1 71 ? -18.781 -2.062 7.137 1 66.75 71 ALA B N 1
ATOM 1854 C CA . ALA B 1 71 ? -18.922 -2.791 8.398 1 66.75 71 ALA B CA 1
ATOM 1855 C C . ALA B 1 71 ? -17.984 -3.988 8.453 1 66.75 71 ALA B C 1
ATOM 1857 O O . ALA B 1 71 ? -17.953 -4.809 7.531 1 66.75 71 ALA B O 1
ATOM 1858 N N . GLY B 1 72 ? -17.141 -3.971 9.398 1 70.5 72 GLY B N 1
ATOM 1859 C CA . GLY B 1 72 ? -16.281 -5.102 9.734 1 70.5 72 GLY B CA 1
ATOM 1860 C C . GLY B 1 72 ? -14.969 -5.102 8.977 1 70.5 72 GLY B C 1
ATOM 1861 O O . GLY B 1 72 ? -14.172 -6.035 9.102 1 70.5 72 GLY B O 1
ATOM 1862 N N . HIS B 1 73 ? -14.781 -4.035 8.211 1 79.38 73 HIS B N 1
ATOM 1863 C CA . HIS B 1 73 ? -13.555 -4.035 7.418 1 79.38 73 HIS B CA 1
ATOM 1864 C C . HIS B 1 73 ? -12.82 -2.709 7.547 1 79.38 73 HIS B C 1
ATOM 1866 O O . HIS B 1 73 ? -12.82 -1.898 6.617 1 79.38 73 HIS B O 1
ATOM 1872 N N . PRO B 1 74 ? -12.258 -2.592 8.688 1 88.94 74 PRO B N 1
ATOM 1873 C CA . PRO B 1 74 ? -11.5 -1.351 8.859 1 88.94 74 PRO B CA 1
ATOM 1874 C C . PRO B 1 74 ? -10.289 -1.263 7.926 1 88.94 74 PRO B C 1
ATOM 1876 O O . PRO B 1 74 ? -9.711 -2.289 7.566 1 88.94 74 PRO B O 1
ATOM 1879 N N . GLN B 1 75 ? -10.039 -0.068 7.457 1 92.81 75 GLN B N 1
ATOM 1880 C CA . GLN B 1 75 ? -8.836 0.244 6.695 1 92.81 75 GLN B CA 1
ATOM 1881 C C . GLN B 1 75 ? -8 1.313 7.395 1 92.81 75 GLN B C 1
ATOM 1883 O O . GLN B 1 75 ? -8.516 2.072 8.219 1 92.81 75 GLN B O 1
ATOM 1888 N N . PHE B 1 76 ? -6.773 1.256 7.105 1 95.56 76 PHE B N 1
ATOM 1889 C CA . PHE B 1 76 ? -5.844 2.236 7.656 1 95.56 76 PHE B CA 1
ATOM 1890 C C . PHE B 1 76 ? -5.277 3.125 6.551 1 95.56 76 PHE B C 1
ATOM 1892 O O . PHE B 1 76 ? -4.961 2.643 5.465 1 95.56 76 PHE B O 1
ATOM 1899 N N . PHE B 1 77 ? -5.219 4.398 6.859 1 97.25 77 PHE B N 1
ATOM 1900 C CA . PHE B 1 77 ? -4.703 5.402 5.938 1 97.25 77 PHE B CA 1
ATOM 1901 C C . PHE B 1 77 ? -3.592 6.215 6.59 1 97.25 77 PHE B C 1
ATOM 1903 O O . PHE B 1 77 ? -3.766 6.75 7.688 1 97.25 77 PHE B O 1
ATOM 1910 N N . ALA B 1 78 ? -2.455 6.262 5.91 1 98.44 78 ALA B N 1
ATOM 1911 C CA . ALA B 1 78 ? -1.347 7.031 6.469 1 98.44 78 ALA B CA 1
ATOM 1912 C C . ALA B 1 78 ? -0.844 8.07 5.469 1 98.44 78 ALA B C 1
ATOM 1914 O O . ALA B 1 78 ? -0.626 7.758 4.297 1 98.44 78 ALA B O 1
ATOM 1915 N N . THR B 1 79 ? -0.68 9.273 5.895 1 98.44 79 THR B N 1
ATOM 1916 C CA . THR B 1 79 ? -0.163 10.336 5.043 1 98.44 79 THR B CA 1
ATOM 1917 C C . THR B 1 79 ? 0.617 11.359 5.871 1 98.44 79 THR B C 1
ATOM 1919 O O . THR B 1 79 ? 0.479 11.406 7.098 1 98.44 79 THR B O 1
ATOM 1922 N N . MET B 1 80 ? 1.494 12.055 5.242 1 98.44 80 MET B N 1
ATOM 1923 C CA . MET B 1 80 ? 2.207 13.188 5.824 1 98.44 80 MET B CA 1
ATOM 1924 C C . MET B 1 80 ? 1.932 14.469 5.035 1 98.44 80 MET B C 1
ATOM 1926 O O . MET B 1 80 ? 2.021 14.477 3.809 1 98.44 80 MET B O 1
ATOM 1930 N N . MET B 1 81 ? 1.573 15.5 5.75 1 98.62 81 MET B N 1
ATOM 1931 C CA . MET B 1 81 ? 1.266 16.781 5.117 1 98.62 81 MET B CA 1
ATOM 1932 C C . MET B 1 81 ? 2.195 17.875 5.629 1 98.62 81 MET B C 1
ATOM 1934 O O . MET B 1 81 ? 2.682 17.812 6.762 1 98.62 81 MET B O 1
ATOM 1938 N N . LEU B 1 82 ? 2.432 18.812 4.82 1 98.62 82 LEU B N 1
ATOM 1939 C CA . LEU B 1 82 ? 3.23 19.969 5.234 1 98.62 82 LEU B CA 1
ATOM 1940 C C . LEU B 1 82 ? 2.354 21.031 5.879 1 98.62 82 LEU B C 1
ATOM 1942 O O . LEU B 1 82 ? 1.308 21.391 5.336 1 98.62 82 LEU B O 1
ATOM 1946 N N . ILE B 1 83 ? 2.705 21.438 7.023 1 98.38 83 ILE B N 1
ATOM 1947 C CA . ILE B 1 83 ? 2.092 22.656 7.562 1 98.38 83 ILE B CA 1
ATOM 1948 C C . ILE B 1 83 ? 2.73 23.891 6.926 1 98.38 83 ILE B C 1
ATOM 1950 O O . ILE B 1 83 ? 3.633 24.5 7.508 1 98.38 83 ILE B O 1
ATOM 1954 N N . GLY B 1 84 ? 2.283 24.219 5.777 1 97.94 84 GLY B N 1
ATOM 1955 C CA . GLY B 1 84 ? 2.77 25.266 4.895 1 97.94 84 GLY B CA 1
ATOM 1956 C C . GLY B 1 84 ? 1.956 25.406 3.619 1 97.94 84 GLY B C 1
ATOM 1957 O O . GLY B 1 84 ? 0.864 24.844 3.512 1 97.94 84 GLY B O 1
ATOM 1958 N N . THR B 1 85 ? 2.402 26.203 2.727 1 97.19 85 THR B N 1
ATOM 1959 C CA . THR B 1 85 ? 1.695 26.438 1.471 1 97.19 85 THR B CA 1
ATOM 1960 C C . THR B 1 85 ? 1.938 25.281 0.497 1 97.19 85 THR B C 1
ATOM 1962 O O . THR B 1 85 ? 2.893 24.516 0.656 1 97.19 85 THR B O 1
ATOM 1965 N N . PRO B 1 86 ? 1.041 25.188 -0.55 1 96.69 86 PRO B N 1
ATOM 1966 C CA . PRO B 1 86 ? 1.26 24.156 -1.569 1 96.69 86 PRO B CA 1
ATOM 1967 C C . PRO B 1 86 ? 2.611 24.297 -2.268 1 96.69 86 PRO B C 1
ATOM 1969 O O . PRO B 1 86 ? 3.258 23.297 -2.572 1 96.69 86 PRO B O 1
ATOM 1972 N N . THR B 1 87 ? 3.014 25.484 -2.492 1 96.31 87 THR B N 1
ATOM 1973 C CA . THR B 1 87 ? 4.297 25.719 -3.148 1 96.31 87 THR B CA 1
ATOM 1974 C C . THR B 1 87 ? 5.445 25.219 -2.281 1 96.31 87 THR B C 1
ATOM 1976 O O . THR B 1 87 ? 6.406 24.641 -2.791 1 96.31 87 THR B O 1
ATOM 1979 N N . GLN B 1 88 ? 5.348 25.469 -0.996 1 96.38 88 GLN B N 1
ATOM 1980 C CA . GLN B 1 88 ? 6.355 24.953 -0.074 1 96.38 88 GLN B CA 1
ATOM 1981 C C . GLN B 1 88 ? 6.344 23.422 -0.043 1 96.38 88 GLN B C 1
ATOM 1983 O O . GLN B 1 88 ? 7.402 22.797 -0.006 1 96.38 88 GLN B O 1
ATOM 1988 N N . ALA B 1 89 ? 5.18 22.859 -0.085 1 97.75 89 ALA B N 1
ATOM 1989 C CA . ALA B 1 89 ? 5.027 21.406 -0.028 1 97.75 89 ALA B CA 1
ATOM 1990 C C . ALA B 1 89 ? 5.738 20.734 -1.198 1 97.75 89 ALA B C 1
ATOM 1992 O O . ALA B 1 89 ? 6.32 19.656 -1.042 1 97.75 89 ALA B O 1
ATOM 1993 N N . ASP B 1 90 ? 5.754 21.344 -2.334 1 96.38 90 ASP B N 1
ATOM 1994 C CA . ASP B 1 90 ? 6.34 20.812 -3.559 1 96.38 90 ASP B CA 1
ATOM 1995 C C . ASP B 1 90 ? 7.852 20.641 -3.42 1 96.38 90 ASP B C 1
ATOM 1997 O O . ASP B 1 90 ? 8.484 19.969 -4.242 1 96.38 90 ASP B O 1
ATOM 2001 N N . CYS B 1 91 ? 8.391 21.156 -2.305 1 96.62 91 CYS B N 1
ATOM 2002 C CA . CYS B 1 91 ? 9.836 21.156 -2.145 1 96.62 91 CYS B CA 1
ATOM 2003 C C . CYS B 1 91 ? 10.289 19.984 -1.284 1 96.62 91 CYS B C 1
ATOM 2005 O O . CYS B 1 91 ? 11.469 19.875 -0.944 1 96.62 91 CYS B O 1
ATOM 2007 N N . PHE B 1 92 ? 9.391 19.125 -0.98 1 97.88 92 PHE B N 1
ATOM 2008 C CA . PHE B 1 92 ? 9.758 18.047 -0.07 1 97.88 92 PHE B CA 1
ATOM 2009 C C . PHE B 1 92 ? 9.227 16.703 -0.581 1 97.88 92 PHE B C 1
ATOM 2011 O O . PHE B 1 92 ? 8.344 16.672 -1.438 1 97.88 92 PHE B O 1
ATOM 2018 N N . THR B 1 93 ? 9.852 15.656 -0.133 1 98.31 93 THR B N 1
ATOM 2019 C CA . THR B 1 93 ? 9.375 14.289 -0.287 1 98.31 93 THR B CA 1
ATOM 2020 C C . THR B 1 93 ? 9.359 13.57 1.058 1 98.31 93 THR B C 1
ATOM 2022 O O . THR B 1 93 ? 10.227 13.805 1.904 1 98.31 93 THR B O 1
ATOM 2025 N N . TYR B 1 94 ? 8.336 12.789 1.264 1 98.69 94 TYR B N 1
ATOM 2026 C CA . TYR B 1 94 ? 8.32 11.953 2.463 1 98.69 94 TYR B CA 1
ATOM 2027 C C . TYR B 1 94 ? 8.156 10.484 2.105 1 98.69 94 TYR B C 1
ATOM 2029 O O . TYR B 1 94 ? 7.629 10.156 1.041 1 98.69 94 TYR B O 1
ATOM 2037 N N . ARG B 1 95 ? 8.664 9.672 2.977 1 98.75 95 ARG B N 1
ATOM 2038 C CA . ARG B 1 95 ? 8.562 8.227 2.834 1 98.75 95 ARG B CA 1
ATOM 2039 C C . ARG B 1 95 ? 8.008 7.586 4.102 1 98.75 95 ARG B C 1
ATOM 2041 O O . ARG B 1 95 ? 8.43 7.922 5.211 1 98.75 95 ARG B O 1
ATOM 2048 N N . LEU B 1 96 ? 6.977 6.773 3.961 1 98.88 96 LEU B N 1
ATOM 2049 C CA . LEU B 1 96 ? 6.469 5.875 4.996 1 98.88 96 LEU B CA 1
ATOM 2050 C C . LEU B 1 96 ? 6.848 4.43 4.691 1 98.88 96 LEU B C 1
ATOM 2052 O O . LEU B 1 96 ? 6.609 3.941 3.584 1 98.88 96 LEU B O 1
ATOM 2056 N N . GLU B 1 97 ? 7.441 3.789 5.695 1 98.81 97 GLU B N 1
ATOM 2057 C CA . GLU B 1 97 ? 7.926 2.436 5.449 1 98.81 97 GLU B CA 1
ATOM 2058 C C . GLU B 1 97 ? 7.512 1.487 6.57 1 98.81 97 GLU B C 1
ATOM 2060 O O . GLU B 1 97 ? 7.648 1.818 7.75 1 98.81 97 GLU B O 1
ATOM 2065 N N . LEU B 1 98 ? 6.922 0.364 6.207 1 98.69 98 LEU B N 1
ATOM 2066 C CA . LEU B 1 98 ? 6.652 -0.747 7.113 1 98.69 98 LEU B CA 1
ATOM 2067 C C . LEU B 1 98 ? 7.539 -1.944 6.785 1 98.69 98 LEU B C 1
ATOM 2069 O O . LEU B 1 98 ? 7.695 -2.301 5.613 1 98.69 98 LEU B O 1
ATOM 2073 N N . ASN B 1 99 ? 8.164 -2.424 7.828 1 98 99 ASN B N 1
ATOM 2074 C CA . ASN B 1 99 ? 9.07 -3.557 7.66 1 98 99 ASN B CA 1
ATOM 2075 C C . ASN B 1 99 ? 8.828 -4.625 8.727 1 98 99 ASN B C 1
ATOM 2077 O O . ASN B 1 99 ? 8.914 -4.348 9.922 1 98 99 ASN B O 1
ATOM 2081 N N . ARG B 1 100 ? 8.523 -5.797 8.227 1 96.75 100 ARG B N 1
ATOM 2082 C CA . ARG B 1 100 ? 8.367 -6.93 9.133 1 96.75 100 ARG B CA 1
ATOM 2083 C C . ARG B 1 100 ? 8.234 -8.234 8.359 1 96.75 100 ARG B C 1
ATOM 2085 O O . ARG B 1 100 ? 7.656 -8.266 7.273 1 96.75 100 ARG B O 1
ATOM 2092 N N . ASN B 1 101 ? 8.734 -9.398 8.836 1 92.25 101 ASN B N 1
ATOM 2093 C CA . ASN B 1 101 ? 8.516 -10.742 8.305 1 92.25 101 ASN B CA 1
ATOM 2094 C C . ASN B 1 101 ? 9 -10.859 6.863 1 92.25 101 ASN B C 1
ATOM 2096 O O . ASN B 1 101 ? 8.305 -11.43 6.016 1 92.25 101 ASN B O 1
ATOM 2100 N N . HIS B 1 102 ? 10.062 -10.25 6.57 1 93.75 102 HIS B N 1
ATOM 2101 C CA . HIS B 1 102 ? 10.648 -10.266 5.234 1 93.75 102 HIS B CA 1
ATOM 2102 C C . HIS B 1 102 ? 9.719 -9.625 4.211 1 93.75 102 HIS B C 1
ATOM 2104 O O . HIS B 1 102 ? 9.641 -10.078 3.064 1 93.75 102 HIS B O 1
ATOM 2110 N N . ARG B 1 103 ? 8.93 -8.703 4.762 1 98.12 103 ARG B N 1
ATOM 2111 C CA . ARG B 1 103 ? 8.07 -7.879 3.924 1 98.12 103 ARG B CA 1
ATOM 2112 C C . ARG B 1 103 ? 8.328 -6.395 4.16 1 98.12 103 ARG B C 1
ATOM 2114 O O . ARG B 1 103 ? 8.633 -5.984 5.281 1 98.12 103 ARG B O 1
ATOM 2121 N N . ARG B 1 104 ? 8.289 -5.711 3.074 1 98.69 104 ARG B N 1
ATOM 2122 C CA . ARG B 1 104 ? 8.5 -4.27 3.146 1 98.69 104 ARG B CA 1
ATOM 2123 C C . ARG B 1 104 ? 7.488 -3.521 2.287 1 98.69 104 ARG B C 1
ATOM 2125 O O . ARG B 1 104 ? 7.281 -3.867 1.121 1 98.69 104 ARG B O 1
ATOM 2132 N N . LEU B 1 105 ? 6.789 -2.564 2.885 1 98.88 105 LEU B N 1
ATOM 2133 C CA . LEU B 1 105 ? 5.859 -1.668 2.205 1 98.88 105 LEU B CA 1
ATOM 2134 C C . LEU B 1 105 ? 6.324 -0.22 2.316 1 98.88 105 LEU B C 1
ATOM 2136 O O . LEU B 1 105 ? 6.594 0.268 3.416 1 98.88 105 LEU B O 1
ATOM 2140 N N . LYS B 1 106 ? 6.48 0.391 1.148 1 98.81 106 LYS B N 1
ATOM 2141 C CA . LYS B 1 106 ? 7.008 1.753 1.124 1 98.81 106 LYS B CA 1
ATOM 2142 C C . LYS B 1 106 ? 6.105 2.676 0.311 1 98.81 106 LYS B C 1
ATOM 2144 O O . LYS B 1 106 ? 5.664 2.316 -0.782 1 98.81 106 LYS B O 1
ATOM 2149 N N . TRP B 1 107 ? 5.762 3.785 0.868 1 98.81 107 TRP B N 1
ATOM 2150 C CA . TRP B 1 107 ? 5.031 4.875 0.222 1 98.81 107 TRP B CA 1
ATOM 2151 C C . TRP B 1 107 ? 5.871 6.148 0.195 1 98.81 107 TRP B C 1
ATOM 2153 O O . TRP B 1 107 ? 6.352 6.605 1.234 1 98.81 107 TRP B O 1
ATOM 2163 N N . GLU B 1 108 ? 6.121 6.668 -0.976 1 98.69 108 GLU B N 1
ATOM 2164 C CA . GLU B 1 108 ? 6.859 7.914 -1.15 1 98.69 108 GLU B CA 1
ATOM 2165 C C . GLU B 1 108 ? 6.043 8.93 -1.946 1 98.69 108 GLU B C 1
ATOM 2167 O O . GLU B 1 108 ? 5.465 8.594 -2.982 1 98.69 108 GLU B O 1
ATOM 2172 N N . ALA B 1 109 ? 6.062 10.172 -1.416 1 98.56 109 ALA B N 1
ATOM 2173 C CA . ALA B 1 109 ? 5.254 11.18 -2.1 1 98.56 109 ALA B CA 1
ATOM 2174 C C . ALA B 1 109 ? 5.703 12.586 -1.729 1 98.56 109 ALA B C 1
ATOM 2176 O O . ALA B 1 109 ? 6.367 12.789 -0.71 1 98.56 109 ALA B O 1
ATOM 2177 N N . THR B 1 110 ? 5.359 13.461 -2.576 1 98.12 110 THR B N 1
ATOM 2178 C CA . THR B 1 110 ? 5.355 14.867 -2.199 1 98.12 110 THR B CA 1
ATOM 2179 C C . THR B 1 110 ? 4.207 15.164 -1.239 1 98.12 110 THR B C 1
ATOM 2181 O O . THR B 1 110 ? 3.055 14.828 -1.517 1 98.12 110 THR B O 1
ATOM 2184 N N . PRO B 1 111 ? 4.559 15.727 -0.098 1 98.25 111 PRO B N 1
ATOM 2185 C CA . PRO B 1 111 ? 3.465 16 0.836 1 98.25 111 PRO B CA 1
ATOM 2186 C C . PRO B 1 111 ? 2.49 17.047 0.305 1 98.25 111 PRO B C 1
ATOM 2188 O O . PRO B 1 111 ? 2.889 17.953 -0.445 1 98.25 111 PRO B O 1
ATOM 2191 N N . ARG B 1 112 ? 1.251 16.938 0.627 1 98.12 112 ARG B N 1
ATOM 2192 C CA . ARG B 1 112 ? 0.265 17.984 0.386 1 98.12 112 ARG B CA 1
ATOM 2193 C C . ARG B 1 112 ? 0.241 18.984 1.532 1 98.12 112 ARG B C 1
ATOM 2195 O O . ARG B 1 112 ? 0.696 18.688 2.639 1 98.12 112 ARG B O 1
ATOM 2202 N N . SER B 1 113 ? -0.254 20.156 1.236 1 98 113 SER B N 1
ATOM 2203 C CA . SER B 1 113 ? -0.408 21.188 2.262 1 98 113 SER B CA 1
ATOM 2204 C C . SER B 1 113 ? -1.562 20.859 3.201 1 98 113 SER B C 1
ATOM 2206 O O . SER B 1 113 ? -2.582 20.312 2.775 1 98 113 SER B O 1
ATOM 2208 N N . VAL B 1 114 ? -1.414 21.266 4.414 1 97.5 114 VAL B N 1
ATOM 2209 C CA . VAL B 1 114 ? -2.475 21.031 5.391 1 97.5 114 VAL B CA 1
ATOM 2210 C C . VAL B 1 114 ? -3.707 21.859 5.023 1 97.5 114 VAL B C 1
ATOM 2212 O O . VAL B 1 114 ? -4.797 21.625 5.547 1 97.5 114 VAL B O 1
ATOM 2215 N N . LEU B 1 115 ? -3.535 22.766 4.137 1 94.25 115 LEU B N 1
ATOM 2216 C CA . LEU B 1 115 ? -4.656 23.578 3.682 1 94.25 115 LEU B CA 1
ATOM 2217 C C . LEU B 1 115 ? -5.68 22.734 2.936 1 94.25 115 LEU B C 1
ATOM 2219 O O . LEU B 1 115 ? -6.84 23.125 2.797 1 94.25 115 LEU B O 1
ATOM 2223 N N . GLU B 1 116 ? -5.371 21.531 2.414 1 91.81 116 GLU B N 1
ATOM 2224 C CA . GLU B 1 116 ? -6.273 20.641 1.687 1 91.81 116 GLU B CA 1
ATOM 2225 C C . GLU B 1 116 ? -7.02 19.719 2.639 1 91.81 116 GLU B C 1
ATOM 2227 O O . GLU B 1 116 ? -7.91 18.969 2.219 1 91.81 116 GLU B O 1
ATOM 2232 N N . CYS B 1 117 ? -6.691 19.641 3.898 1 91.44 117 CYS B N 1
ATOM 2233 C CA . CYS B 1 117 ? -7.324 18.828 4.934 1 91.44 117 CYS B CA 1
ATOM 2234 C C . CYS B 1 117 ? -6.969 17.359 4.766 1 91.44 117 CYS B C 1
ATOM 2236 O O . CYS B 1 117 ? -6.867 16.875 3.641 1 91.44 117 CYS B O 1
ATOM 2238 N N . VAL B 1 118 ? -6.992 16.688 5.797 1 95.94 118 VAL B N 1
ATOM 2239 C CA . VAL B 1 118 ? -6.59 15.281 5.832 1 95.94 118 VAL B CA 1
ATOM 2240 C C . VAL B 1 118 ? -7.652 14.422 5.152 1 95.94 118 VAL B C 1
ATOM 2242 O O . VAL B 1 118 ? -7.324 13.508 4.395 1 95.94 118 VAL B O 1
ATOM 2245 N N . ASP B 1 119 ? -8.898 14.75 5.301 1 94.62 119 ASP B N 1
ATOM 2246 C CA . ASP B 1 119 ? -9.992 13.961 4.738 1 94.62 119 ASP B CA 1
ATOM 2247 C C . ASP B 1 119 ? -9.945 13.969 3.211 1 94.62 119 ASP B C 1
ATOM 2249 O O . ASP B 1 119 ? -10.227 12.961 2.568 1 94.62 119 ASP B O 1
ATOM 2253 N N . SER B 1 120 ? -9.602 15.078 2.689 1 95 120 SER B N 1
ATOM 2254 C CA . SER B 1 120 ? -9.508 15.18 1.237 1 95 120 SER B CA 1
ATOM 2255 C C . SER B 1 120 ? -8.367 14.32 0.694 1 95 120 SER B C 1
ATOM 2257 O O . SER B 1 120 ? -8.516 13.672 -0.34 1 95 120 SER B O 1
ATOM 2259 N N . VAL B 1 121 ? -7.273 14.336 1.403 1 96.69 121 VAL B N 1
ATOM 2260 C CA . VAL B 1 121 ? -6.105 13.555 0.999 1 96.69 121 VAL B CA 1
ATOM 2261 C C . VAL B 1 121 ? -6.445 12.07 1.007 1 96.69 121 VAL B C 1
ATOM 2263 O O . VAL B 1 121 ? -6.133 11.352 0.055 1 96.69 121 VAL B O 1
ATOM 2266 N N . ILE B 1 122 ? -7.133 11.633 2.035 1 95.69 122 ILE B N 1
ATOM 2267 C CA . ILE B 1 122 ? -7.5 10.227 2.189 1 95.69 122 ILE B CA 1
ATOM 2268 C C . ILE B 1 122 ? -8.555 9.852 1.147 1 95.69 122 ILE B C 1
ATOM 2270 O O . ILE B 1 122 ? -8.453 8.797 0.511 1 95.69 122 ILE B O 1
ATOM 2274 N N . THR B 1 123 ? -9.484 10.75 0.935 1 93.88 123 THR B N 1
ATOM 2275 C CA . THR B 1 123 ? -10.539 10.5 -0.046 1 93.88 123 THR B CA 1
ATOM 2276 C C . THR B 1 123 ? -9.953 10.398 -1.452 1 93.88 123 THR B C 1
ATOM 2278 O O . THR B 1 123 ? -10.406 9.586 -2.262 1 93.88 123 THR B O 1
ATOM 2281 N N . ASP B 1 124 ? -8.914 11.141 -1.721 1 95.75 124 ASP B N 1
ATOM 2282 C CA . ASP B 1 124 ? -8.258 11.156 -3.023 1 95.75 124 ASP B CA 1
ATOM 2283 C C . ASP B 1 124 ? -7.379 9.914 -3.207 1 95.75 124 ASP B C 1
ATOM 2285 O O . ASP B 1 124 ? -6.887 9.656 -4.309 1 95.75 124 ASP B O 1
ATOM 2289 N N . GLY B 1 125 ? -7.117 9.258 -2.162 1 96.06 125 GLY B N 1
ATOM 2290 C CA . GLY B 1 125 ? -6.246 8.094 -2.219 1 96.06 125 GLY B CA 1
ATOM 2291 C C . GLY B 1 125 ? -4.773 8.453 -2.195 1 96.06 125 GLY B C 1
ATOM 2292 O O . GLY B 1 125 ? -3.918 7.605 -2.457 1 96.06 125 GLY B O 1
ATOM 2293 N N . ASP B 1 126 ? -4.523 9.719 -1.941 1 98.19 126 ASP B N 1
ATOM 2294 C CA . ASP B 1 126 ? -3.141 10.188 -1.925 1 98.19 126 ASP B CA 1
ATOM 2295 C C . ASP B 1 126 ? -2.479 9.891 -0.582 1 98.19 126 ASP B C 1
ATOM 2297 O O . ASP B 1 126 ? -2.018 10.805 0.104 1 98.19 126 ASP B O 1
ATOM 2301 N N . CYS B 1 127 ? -2.43 8.555 -0.215 1 98.38 127 CYS B N 1
ATOM 2302 C CA . CYS B 1 127 ? -1.928 8.078 1.069 1 98.38 127 CYS B CA 1
ATOM 2303 C C . CYS B 1 127 ? -1.616 6.586 1.015 1 98.38 127 CYS B C 1
ATOM 2305 O O . CYS B 1 127 ? -1.973 5.906 0.049 1 98.38 127 CYS B O 1
ATOM 2307 N N . LEU B 1 128 ? -0.861 6.113 1.944 1 98.62 128 LEU B N 1
ATOM 2308 C CA . LEU B 1 128 ? -0.655 4.684 2.131 1 98.62 128 LEU B CA 1
ATOM 2309 C C . LEU B 1 128 ? -1.921 4.016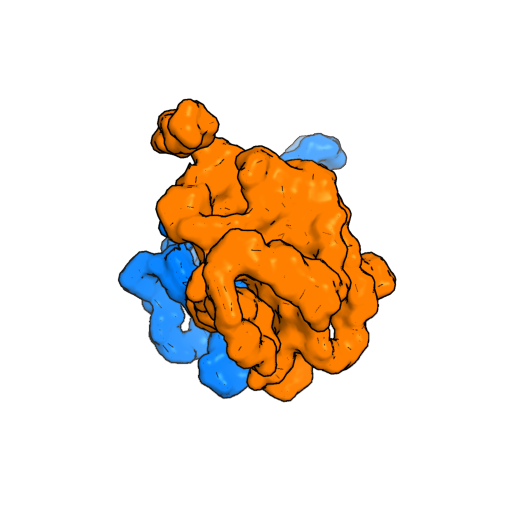 2.658 1 98.62 128 LEU B C 1
ATOM 2311 O O . LEU B 1 128 ? -2.531 4.5 3.615 1 98.62 128 LEU B O 1
ATOM 2315 N N . VAL B 1 129 ? -2.338 2.943 2.045 1 97.25 129 VAL B N 1
ATOM 2316 C CA . VAL B 1 129 ? -3.561 2.244 2.432 1 97.25 129 VAL B CA 1
ATOM 2317 C C . VAL B 1 129 ? -3.223 0.826 2.885 1 97.25 129 VAL B C 1
ATOM 2319 O O . VAL B 1 129 ? -2.471 0.116 2.215 1 97.25 129 VAL B O 1
ATOM 2322 N N . LEU B 1 130 ? -3.758 0.462 4.039 1 96.62 130 LEU B N 1
ATOM 2323 C CA . LEU B 1 130 ? -3.676 -0.903 4.547 1 96.62 130 LEU B CA 1
ATOM 2324 C C . LEU B 1 130 ? -5.062 -1.45 4.863 1 96.62 130 LEU B C 1
ATOM 2326 O O . LEU B 1 130 ? -5.867 -0.772 5.508 1 96.62 130 LEU B O 1
ATOM 2330 N N . ASN B 1 131 ? -5.332 -2.596 4.387 1 93 131 ASN B N 1
ATOM 2331 C CA . ASN B 1 131 ? -6.488 -3.268 4.973 1 93 131 ASN B CA 1
ATOM 2332 C C . ASN B 1 131 ? -6.129 -3.963 6.281 1 93 131 ASN B C 1
ATOM 2334 O O . ASN B 1 131 ? -4.984 -3.898 6.73 1 93 131 ASN B O 1
ATOM 2338 N N . THR B 1 132 ? -7.086 -4.602 6.844 1 91.81 132 THR B N 1
ATOM 2339 C CA . THR B 1 132 ? -6.918 -5.16 8.18 1 91.81 132 THR B CA 1
ATOM 2340 C C . THR B 1 132 ? -5.848 -6.25 8.18 1 91.81 132 THR B C 1
ATOM 2342 O O . THR B 1 132 ? -4.957 -6.254 9.031 1 91.81 132 THR B O 1
ATOM 2345 N N . SER B 1 133 ? -5.93 -7.145 7.273 1 93.81 133 SER B N 1
ATOM 2346 C CA . SER B 1 133 ? -5.008 -8.281 7.238 1 93.81 133 SER B CA 1
ATOM 2347 C C . SER B 1 133 ? -3.58 -7.82 6.973 1 93.81 133 SER B C 1
ATOM 2349 O O . SER B 1 133 ? -2.637 -8.32 7.594 1 93.81 133 SER B O 1
ATOM 2351 N N . LEU B 1 134 ? -3.438 -6.883 6.07 1 96.44 134 LEU B N 1
ATOM 2352 C CA . LEU B 1 134 ? -2.117 -6.332 5.785 1 96.44 134 LEU B CA 1
ATOM 2353 C C . LEU B 1 134 ? -1.559 -5.605 7.004 1 96.44 134 LEU B C 1
ATOM 2355 O O . LEU B 1 134 ? -0.382 -5.762 7.34 1 96.44 134 LEU B O 1
ATOM 2359 N N . ALA B 1 135 ? -2.357 -4.816 7.664 1 96.12 135 ALA B N 1
ATOM 2360 C CA . ALA B 1 135 ? -1.929 -4.129 8.883 1 96.12 135 ALA B CA 1
ATOM 2361 C C . ALA B 1 135 ? -1.479 -5.125 9.945 1 96.12 135 ALA B C 1
ATOM 2363 O O . ALA B 1 135 ? -0.471 -4.91 10.617 1 96.12 135 ALA B O 1
ATOM 2364 N N . GLN B 1 136 ? -2.207 -6.18 10.055 1 95 136 GLN B N 1
ATOM 2365 C CA . GLN B 1 136 ? -1.874 -7.211 11.031 1 95 136 GLN B CA 1
ATOM 2366 C C . GLN B 1 136 ? -0.538 -7.871 10.703 1 95 136 GLN B C 1
ATOM 2368 O O . GLN B 1 136 ? 0.233 -8.203 11.609 1 95 136 GLN B O 1
ATOM 2373 N N . LEU B 1 137 ? -0.348 -8.062 9.43 1 96.69 137 LEU B N 1
ATOM 2374 C CA . LEU B 1 137 ? 0.904 -8.664 8.984 1 96.69 137 LEU B CA 1
ATOM 2375 C C . LEU B 1 137 ? 2.1 -7.848 9.469 1 96.69 137 LEU B C 1
ATOM 2377 O O . LEU B 1 137 ? 3.143 -8.414 9.812 1 96.69 137 LEU B O 1
ATOM 2381 N N . PHE B 1 138 ? 1.964 -6.496 9.562 1 97.75 138 PHE B N 1
ATOM 2382 C CA . PHE B 1 138 ? 3.068 -5.621 9.945 1 97.75 138 PHE B CA 1
ATOM 2383 C C . PHE B 1 138 ? 3.002 -5.273 11.422 1 97.75 138 PHE B C 1
ATOM 2385 O O . PHE B 1 138 ? 3.91 -4.637 11.961 1 97.75 138 PHE B O 1
ATOM 2392 N N . SER B 1 139 ? 1.97 -5.648 12.016 1 96 139 SER B N 1
ATOM 2393 C CA . SER B 1 139 ? 1.79 -5.297 13.422 1 96 139 SER B CA 1
ATOM 2394 C C . SER B 1 139 ? 2.523 -6.273 14.336 1 96 139 SER B C 1
ATOM 2396 O O . SER B 1 139 ? 2.73 -7.434 13.977 1 96 139 SER B O 1
ATOM 2398 N N . ASP B 1 140 ? 3.037 -5.75 15.469 1 95.94 140 ASP B N 1
ATOM 2399 C CA . ASP B 1 140 ? 3.639 -6.535 16.547 1 95.94 140 ASP B CA 1
ATOM 2400 C C . ASP B 1 140 ? 2.908 -6.305 17.859 1 95.94 140 ASP B C 1
ATOM 2402 O O . ASP B 1 140 ? 3.105 -5.281 18.516 1 95.94 140 ASP B O 1
ATOM 2406 N N . ASN B 1 141 ? 2.098 -7.301 18.266 1 93.25 141 ASN B N 1
ATOM 2407 C CA . ASN B 1 141 ? 1.34 -7.219 19.5 1 93.25 141 ASN B CA 1
ATOM 2408 C C . ASN B 1 141 ? 0.472 -5.965 19.547 1 93.25 141 ASN B C 1
ATOM 2410 O O . ASN B 1 141 ? 0.517 -5.211 20.531 1 93.25 141 ASN B O 1
ATOM 2414 N N . GLY B 1 142 ? -0.106 -5.668 18.438 1 91.56 142 GLY B N 1
ATOM 2415 C CA . GLY B 1 142 ? -1.069 -4.582 18.375 1 91.56 142 GLY B CA 1
ATOM 2416 C C . GLY B 1 142 ? -0.435 -3.238 18.062 1 91.56 142 GLY B C 1
ATOM 2417 O O . GLY B 1 142 ? -1.116 -2.211 18.047 1 91.56 142 GLY B O 1
ATOM 2418 N N . SER B 1 143 ? 0.861 -3.291 17.781 1 96 143 SER B N 1
ATOM 2419 C CA . SER B 1 143 ? 1.553 -2.045 17.469 1 96 143 SER B CA 1
ATOM 2420 C C . SER B 1 143 ? 2.086 -2.053 16.047 1 96 143 SER B C 1
ATOM 2422 O O . SER B 1 143 ? 2.561 -3.082 15.555 1 96 143 SER B O 1
ATOM 2424 N N . LEU B 1 144 ? 1.941 -0.917 15.43 1 96.56 144 LEU B N 1
ATOM 2425 C CA . LEU B 1 144 ? 2.438 -0.741 14.07 1 96.56 144 LEU B CA 1
ATOM 2426 C C . LEU B 1 144 ? 3.559 0.291 14.023 1 96.56 144 LEU B C 1
ATOM 2428 O O . LEU B 1 144 ? 3.35 1.456 14.375 1 96.56 144 LEU B O 1
ATOM 2432 N N . ALA B 1 145 ? 4.723 -0.15 13.648 1 97.5 145 ALA B N 1
ATOM 2433 C CA . ALA B 1 145 ? 5.863 0.751 13.5 1 97.5 145 ALA B CA 1
ATOM 2434 C C . ALA B 1 145 ? 5.957 1.297 12.078 1 97.5 145 ALA B C 1
ATOM 2436 O O . ALA B 1 145 ? 5.941 0.531 11.117 1 97.5 145 ALA B O 1
ATOM 2437 N N . ILE B 1 146 ? 5.996 2.578 11.914 1 98 146 ILE B N 1
ATOM 2438 C CA . ILE B 1 146 ? 6.121 3.232 10.617 1 98 146 ILE B CA 1
ATOM 2439 C C . ILE B 1 146 ? 7.426 4.027 10.562 1 98 146 ILE B C 1
ATOM 2441 O O . ILE B 1 146 ? 7.609 4.98 11.328 1 98 146 ILE B O 1
ATOM 2445 N N . GLY B 1 147 ? 8.344 3.6 9.711 1 98.62 147 GLY B N 1
ATOM 2446 C CA . GLY B 1 147 ? 9.516 4.418 9.43 1 98.62 147 GLY B CA 1
ATOM 2447 C C . GLY B 1 147 ? 9.203 5.641 8.594 1 98.62 147 GLY B C 1
ATOM 2448 O O . GLY B 1 147 ? 8.469 5.551 7.602 1 98.62 147 GLY B O 1
ATOM 2449 N N . ILE B 1 148 ? 9.68 6.777 9 1 98.56 148 ILE B N 1
ATOM 2450 C CA . ILE B 1 148 ? 9.406 8.047 8.336 1 98.56 148 ILE B CA 1
ATOM 2451 C C . ILE B 1 148 ? 10.719 8.703 7.922 1 98.56 148 ILE B C 1
ATOM 2453 O O . ILE B 1 148 ? 11.688 8.719 8.688 1 98.56 148 ILE B O 1
ATOM 2457 N N . ALA B 1 149 ? 10.789 9.125 6.719 1 98.75 149 ALA B N 1
ATOM 2458 C CA . ALA B 1 149 ? 11.898 9.953 6.25 1 98.75 149 ALA B CA 1
ATOM 2459 C C . ALA B 1 149 ? 11.391 11.125 5.418 1 98.75 149 ALA B C 1
ATOM 2461 O O . ALA B 1 149 ? 10.547 10.945 4.535 1 98.75 149 ALA B O 1
ATOM 2462 N N . ILE B 1 150 ? 11.828 12.266 5.707 1 98.31 150 ILE B N 1
ATOM 2463 C CA . ILE B 1 150 ? 11.5 13.484 4.969 1 98.31 150 ILE B CA 1
ATOM 2464 C C . ILE B 1 150 ? 12.766 14.062 4.34 1 98.31 150 ILE B C 1
ATOM 2466 O O . ILE B 1 150 ? 13.805 14.156 4.992 1 98.31 150 ILE B O 1
ATOM 2470 N N . THR B 1 151 ? 12.688 14.398 3.094 1 97.88 151 THR B N 1
ATOM 2471 C CA . THR B 1 151 ? 13.836 14.961 2.393 1 97.88 151 THR B CA 1
ATOM 2472 C C . THR B 1 151 ? 13.43 16.172 1.574 1 97.88 151 THR B C 1
ATOM 2474 O O . THR B 1 151 ? 12.273 16.312 1.184 1 97.88 151 THR B O 1
ATOM 2477 N N . ALA B 1 152 ? 14.414 17.109 1.398 1 95.75 152 ALA B N 1
ATOM 2478 C CA . ALA B 1 152 ? 14.195 18.234 0.485 1 95.75 152 ALA B CA 1
ATOM 2479 C C . ALA B 1 152 ? 14.352 17.797 -0.968 1 95.75 152 ALA B C 1
ATOM 2481 O O . ALA B 1 152 ? 15.25 17 -1.292 1 95.75 152 ALA B O 1
ATOM 2482 N N . ALA B 1 153 ? 13.453 18.172 -1.794 1 86.12 153 ALA B N 1
ATOM 2483 C CA . ALA B 1 153 ? 13.531 17.812 -3.209 1 86.12 153 ALA B CA 1
ATOM 2484 C C . ALA B 1 153 ? 14.609 18.625 -3.918 1 86.12 153 ALA B C 1
ATOM 2486 O O . ALA B 1 153 ? 14.875 19.781 -3.543 1 86.12 153 ALA B O 1
ATOM 2487 N N . THR B 1 154 ? 15.875 18.25 -4.254 1 65.56 154 THR B N 1
ATOM 2488 C CA . THR B 1 154 ? 17.062 18.891 -4.812 1 65.56 154 THR B CA 1
ATOM 2489 C C . THR B 1 154 ? 16.672 20.094 -5.664 1 65.56 154 THR B C 1
ATOM 2491 O O . THR B 1 154 ? 17.391 21.094 -5.703 1 65.56 154 THR B O 1
ATOM 2494 N N . GLU B 1 155 ? 15.797 20.109 -6.539 1 54.69 155 GLU B N 1
ATOM 2495 C CA . GLU B 1 155 ? 15.836 21.203 -7.512 1 54.69 155 GLU B CA 1
ATOM 2496 C C . GLU B 1 155 ? 15.531 22.547 -6.848 1 54.69 155 GLU B C 1
ATOM 2498 O O . GLU B 1 155 ? 16.312 23.484 -6.953 1 54.69 155 GLU B O 1
ATOM 2503 N N . VAL B 1 156 ? 14.336 23.094 -6.938 1 51.12 156 VAL B N 1
ATOM 2504 C CA . VAL B 1 156 ? 13.906 24.5 -6.984 1 51.12 156 VAL B CA 1
ATOM 2505 C C . VAL B 1 156 ? 13.977 25.094 -5.582 1 51.12 156 VAL B C 1
ATOM 2507 O O . VAL B 1 156 ? 13.773 26.297 -5.414 1 51.12 156 VAL B O 1
ATOM 2510 N N . CYS B 1 157 ? 14.07 24.344 -4.484 1 59.28 157 CYS B N 1
ATOM 2511 C CA . CYS B 1 157 ? 13.648 24.953 -3.229 1 59.28 157 CYS B CA 1
ATOM 2512 C C . CYS B 1 157 ? 14.773 25.781 -2.613 1 59.28 157 CYS B C 1
ATOM 2514 O O . CYS B 1 157 ? 14.688 26.203 -1.46 1 59.28 157 CYS B O 1
ATOM 2516 N N . SER B 1 158 ? 15.922 25.75 -3.088 1 50 158 SER B N 1
ATOM 2517 C CA . SER B 1 158 ? 17.016 26.5 -2.467 1 50 158 SER B CA 1
ATOM 2518 C C . SER B 1 158 ? 16.625 27.969 -2.283 1 50 158 SER B C 1
ATOM 2520 O O . SER B 1 158 ? 17.266 28.688 -1.521 1 50 158 SER B O 1
ATOM 2522 N N . SER B 1 159 ? 15.977 28.516 -3.232 1 46.22 159 SER B N 1
ATOM 2523 C CA . SER B 1 159 ? 16.078 29.969 -3.275 1 46.22 159 SER B CA 1
ATOM 2524 C C . SER B 1 159 ? 15.289 30.609 -2.135 1 46.22 159 SER B C 1
ATOM 2526 O O . SER B 1 159 ? 15.523 31.766 -1.792 1 46.22 159 SER B O 1
ATOM 2528 N N . GLU B 1 160 ? 14.117 30.094 -1.715 1 42.84 160 GLU B N 1
ATOM 2529 C CA . GLU B 1 160 ? 13.25 30.969 -0.931 1 42.84 160 GLU B CA 1
ATOM 2530 C C . GLU B 1 160 ? 13.688 31 0.533 1 42.84 160 GLU B C 1
ATOM 2532 O O . GLU B 1 160 ? 13.188 31.812 1.313 1 42.84 160 GLU B O 1
ATOM 2537 N N . ALA B 1 161 ? 14.445 30.125 1.188 1 44.56 161 ALA B N 1
ATOM 2538 C CA . ALA B 1 161 ? 14.828 30.234 2.594 1 44.56 161 ALA B CA 1
ATOM 2539 C C . ALA B 1 161 ? 15.797 31.391 2.807 1 44.56 161 ALA B C 1
ATOM 2541 O O . ALA B 1 161 ? 16.172 31.703 3.943 1 44.56 161 ALA B O 1
ATOM 2542 N N . GLU B 1 162 ? 16.531 31.828 1.806 1 37.88 162 GLU B N 1
ATOM 2543 C CA . GLU B 1 162 ? 17.469 32.938 2.039 1 37.88 162 GLU B CA 1
ATOM 2544 C C . GLU B 1 162 ? 16.734 34.25 2.111 1 37.88 162 GLU B C 1
ATOM 2546 O O . GLU B 1 162 ? 17.344 35.312 2.389 1 37.88 162 GLU B O 1
ATOM 2551 N N . MET B 1 163 ? 15.406 34.219 1.642 1 32.72 163 MET B N 1
ATOM 2552 C CA . MET B 1 163 ? 14.953 35.625 1.784 1 32.72 163 MET B CA 1
ATOM 2553 C C . MET B 1 163 ? 14.297 35.844 3.143 1 32.72 163 MET B C 1
ATOM 2555 O O . MET B 1 163 ? 13.578 34.969 3.639 1 32.72 163 MET B O 1
#